Protein AF-G2PNJ6-F1 (afdb_monomer)

pLDDT: mean 70.2, std 14.94, range [29.19, 91.06]

Solvent-accessible surface area (backbone atoms only — not comparable to full-atom values): 14749 Å² total; per-residue (Å²): 132,86,78,60,80,78,73,66,67,84,63,96,79,70,51,71,62,56,54,49,52,52,54,40,46,68,66,73,46,61,71,89,67,49,32,39,42,53,69,70,60,56,52,51,47,33,64,73,54,71,41,94,73,71,31,56,58,57,50,56,41,29,53,41,33,10,54,19,84,66,13,86,34,77,67,68,72,36,49,31,30,50,69,59,46,52,52,51,53,54,49,40,53,74,73,66,36,57,54,81,81,41,61,39,77,66,36,59,35,94,90,37,37,27,32,25,44,43,90,84,29,53,55,51,19,30,28,29,37,23,51,83,66,41,79,81,46,78,79,26,84,23,42,65,57,44,55,51,52,50,49,49,53,61,61,46,61,82,30,50,35,40,39,39,61,37,50,94,75,68,75,83,90,76,76,83,62,57,75,71,57,50,47,53,53,51,34,54,49,53,52,50,50,32,55,76,68,68,31,44,67,55,46,69,84,49,78,50,38,36,32,27,34,56,83,47,39,37,41,38,35,34,71,48,82,93,80,25,39,38,34,39,37,27,25,80,58,86,77,54,71,68,58,53,49,51,53,27,66,71,54,56,37,56,98,79,49,66,40,72,50,79,120

Secondary structure (DSSP, 8-state):
-----------TT--HHHHHHHHHHHTT--GGG--PPPHHHHHHHHHHTT-S---HHHHHHHHHHTT-TT-SBTTTTB---HHHHHHHHHHHHHTT--GGGSSEEEEEETTEEEEE-TTT-SSSPPEEEEETTEEEEEEES-HHHHHHHHHHHHHHTTSEEEEEEE-TTSSSS-----HHHHHHHHHHHHHHHHHHTTPEEEEEEETTEEEEE-SSEEEEEEEEGGGEEEEEEEESSPPPHHHHHHHHHHHT--TT--EEE--

Structure (mmCIF, N/CA/C/O backbone):
data_AF-G2PNJ6-F1
#
_entry.id   AF-G2PNJ6-F1
#
loop_
_atom_site.group_PDB
_atom_site.id
_atom_site.type_symbol
_atom_site.label_atom_id
_atom_site.label_alt_id
_atom_site.label_comp_id
_atom_site.label_asym_id
_atom_site.label_entity_id
_atom_site.label_seq_id
_atom_site.pdbx_PDB_ins_code
_atom_site.Cartn_x
_atom_site.Cartn_y
_atom_site.Cartn_z
_atom_site.occupancy
_atom_site.B_iso_or_equiv
_atom_site.auth_seq_id
_atom_site.auth_comp_id
_atom_site.auth_asym_id
_atom_site.auth_atom_id
_atom_site.pdbx_PDB_model_num
ATOM 1 N N . MET A 1 1 ? -10.836 -17.903 20.850 1.00 35.47 1 MET A N 1
ATOM 2 C CA . MET A 1 1 ? -10.384 -16.736 20.060 1.00 35.47 1 MET A CA 1
ATOM 3 C C . MET A 1 1 ? -8.901 -16.525 20.322 1.00 35.47 1 MET A C 1
ATOM 5 O O . MET A 1 1 ? -8.522 -16.476 21.485 1.00 35.47 1 MET A O 1
ATOM 9 N N . LYS A 1 2 ? -8.054 -16.483 19.286 1.00 39.09 2 LYS A N 1
ATOM 10 C CA . LYS A 1 2 ? -6.637 -16.119 19.456 1.00 39.09 2 LYS A CA 1
ATOM 11 C C . LYS A 1 2 ? -6.573 -14.600 19.652 1.00 39.09 2 LYS A C 1
ATOM 13 O O . LYS A 1 2 ? -7.031 -13.867 18.786 1.00 39.09 2 LYS A O 1
ATOM 18 N N . SER A 1 3 ? -6.073 -14.155 20.803 1.00 38.66 3 SER A N 1
ATOM 19 C CA . SER A 1 3 ? -5.814 -12.737 21.085 1.00 38.66 3 SER A CA 1
ATOM 20 C C . SER A 1 3 ? -4.823 -12.186 20.053 1.00 38.66 3 SER A C 1
ATOM 22 O O . SER A 1 3 ? -3.802 -12.839 19.805 1.00 38.66 3 SER A O 1
ATOM 24 N N . ARG A 1 4 ? -5.103 -11.024 19.438 1.00 53.66 4 ARG A N 1
ATOM 25 C CA . ARG A 1 4 ? -4.111 -10.346 18.592 1.00 53.66 4 ARG A CA 1
ATOM 26 C C . ARG A 1 4 ? -3.028 -9.825 19.531 1.00 53.66 4 ARG A C 1
ATOM 28 O O . ARG A 1 4 ? -3.244 -8.898 20.307 1.00 53.66 4 ARG A O 1
ATOM 35 N N . VAL A 1 5 ? -1.845 -10.432 19.495 1.00 44.41 5 VAL A N 1
ATOM 36 C CA . VAL A 1 5 ? -0.684 -9.848 20.170 1.00 44.41 5 VAL A CA 1
ATOM 37 C C . VAL A 1 5 ? -0.248 -8.656 19.328 1.00 44.41 5 VAL A C 1
ATOM 39 O O . VAL A 1 5 ? 0.461 -8.809 18.339 1.00 44.41 5 VAL A O 1
ATOM 42 N N . LEU A 1 6 ? -0.740 -7.472 19.694 1.00 48.66 6 LEU A N 1
ATOM 43 C CA . LEU A 1 6 ? -0.329 -6.207 19.096 1.00 48.66 6 LEU A CA 1
ATOM 44 C C . LEU A 1 6 ? 1.130 -5.972 19.473 1.00 48.66 6 LEU A C 1
ATOM 46 O O . LEU A 1 6 ? 1.418 -5.653 20.628 1.00 48.66 6 LEU A O 1
ATOM 50 N N . ILE A 1 7 ? 2.038 -6.149 18.516 1.00 47.22 7 ILE A N 1
ATOM 51 C CA . ILE A 1 7 ? 3.428 -5.723 18.667 1.00 47.22 7 ILE A CA 1
ATOM 52 C C . ILE A 1 7 ? 3.402 -4.194 18.547 1.00 47.22 7 ILE A C 1
ATOM 54 O O . ILE A 1 7 ? 3.123 -3.683 17.460 1.00 47.22 7 ILE A O 1
ATOM 58 N N . PRO A 1 8 ? 3.596 -3.442 19.645 1.00 43.69 8 PRO A N 1
ATOM 59 C CA . PRO A 1 8 ? 3.652 -1.999 19.549 1.00 43.69 8 PRO A CA 1
ATOM 60 C C . PRO A 1 8 ? 4.897 -1.621 18.750 1.00 43.69 8 PRO A C 1
ATOM 62 O O . PRO A 1 8 ? 5.938 -2.271 18.852 1.00 43.69 8 PRO A O 1
ATOM 65 N N . ASN A 1 9 ? 4.796 -0.556 17.961 1.00 49.88 9 ASN A N 1
ATOM 66 C CA . ASN A 1 9 ? 5.939 -0.003 17.253 1.00 49.88 9 ASN A CA 1
ATOM 67 C C . ASN A 1 9 ? 6.839 0.711 18.278 1.00 49.88 9 ASN A C 1
ATOM 69 O O . ASN A 1 9 ? 6.718 1.915 18.490 1.00 49.88 9 ASN A O 1
ATOM 73 N N . THR A 1 10 ? 7.665 -0.049 19.000 1.00 39.25 10 THR A N 1
ATOM 74 C CA . THR A 1 10 ? 8.559 0.479 20.043 1.00 39.25 10 THR A CA 1
ATOM 75 C C . THR A 1 10 ? 9.972 0.767 19.537 1.00 39.25 10 THR A C 1
ATOM 77 O O . THR A 1 10 ? 10.832 1.083 20.352 1.00 39.25 10 THR A O 1
ATOM 80 N N . GLY A 1 11 ? 10.253 0.660 18.234 1.00 39.75 11 GLY A N 1
ATOM 81 C CA . GLY A 1 11 ? 11.620 0.815 17.737 1.00 39.75 11 GLY A CA 1
ATOM 82 C C . GLY A 1 11 ? 11.718 1.132 16.250 1.00 39.75 11 GLY A C 1
ATOM 83 O O . GLY A 1 11 ? 11.007 0.572 15.421 1.00 39.75 11 GLY A O 1
ATOM 84 N N . THR A 1 12 ? 12.654 2.017 15.937 1.00 45.50 12 THR A N 1
ATOM 85 C CA . THR A 1 12 ? 13.085 2.506 14.619 1.00 45.50 12 THR A CA 1
ATOM 86 C C . THR A 1 12 ? 13.692 1.444 13.692 1.00 45.50 12 THR A C 1
ATOM 88 O O . THR A 1 12 ? 14.110 1.784 12.590 1.00 45.50 12 THR A O 1
ATOM 91 N N . ASP A 1 13 ? 13.712 0.169 14.092 1.00 51.56 13 ASP A N 1
ATOM 92 C CA . ASP A 1 13 ? 14.613 -0.834 13.503 1.00 51.56 13 ASP A CA 1
ATOM 93 C C . ASP A 1 13 ? 13.898 -1.905 12.658 1.00 51.56 13 ASP A C 1
ATOM 95 O O . ASP A 1 13 ? 14.547 -2.713 11.995 1.00 51.56 13 ASP A O 1
ATOM 99 N N . ASN A 1 14 ? 12.560 -1.916 12.622 1.00 64.75 14 ASN A N 1
ATOM 100 C CA . ASN A 1 14 ? 11.816 -2.851 11.772 1.00 64.75 14 ASN A CA 1
ATOM 101 C C . ASN A 1 14 ? 11.634 -2.276 10.359 1.00 64.75 14 ASN A C 1
ATOM 103 O O . ASN A 1 14 ? 11.207 -1.133 10.190 1.00 64.75 14 ASN A O 1
ATOM 107 N N . THR A 1 15 ? 11.897 -3.073 9.322 1.00 79.44 15 THR A N 1
ATOM 108 C CA . THR A 1 15 ? 11.619 -2.674 7.933 1.00 79.44 15 THR A CA 1
ATOM 109 C C . THR A 1 15 ? 10.108 -2.633 7.672 1.00 79.44 15 THR A C 1
ATOM 111 O O . THR A 1 15 ? 9.320 -3.292 8.358 1.00 79.44 15 THR A O 1
ATOM 114 N N . VAL A 1 16 ? 9.670 -1.882 6.656 1.00 79.25 16 VAL A N 1
ATOM 115 C CA . VAL A 1 16 ? 8.264 -1.886 6.199 1.00 79.25 16 VAL A CA 1
ATOM 116 C C . VAL A 1 16 ? 7.757 -3.293 5.880 1.00 79.25 16 VAL A C 1
ATOM 118 O O . VAL A 1 16 ? 6.614 -3.618 6.185 1.00 79.25 16 VAL A O 1
ATOM 121 N N . ILE A 1 17 ? 8.626 -4.147 5.336 1.00 84.50 17 ILE A N 1
ATOM 122 C CA . ILE A 1 17 ? 8.291 -5.519 4.965 1.00 84.50 17 ILE A CA 1
ATOM 123 C C . ILE A 1 17 ? 8.064 -6.375 6.207 1.00 84.50 17 ILE A C 1
ATOM 125 O O . ILE A 1 17 ? 7.078 -7.105 6.254 1.00 84.50 17 ILE A O 1
ATOM 129 N N . GLN A 1 18 ? 8.896 -6.227 7.243 1.00 81.38 18 GLN A N 1
ATOM 130 C CA . GLN A 1 18 ? 8.681 -6.927 8.509 1.00 81.38 18 GLN A CA 1
ATOM 131 C C . GLN A 1 18 ? 7.339 -6.533 9.136 1.00 81.38 18 GLN A C 1
ATOM 133 O O . GLN A 1 18 ? 6.555 -7.400 9.512 1.00 81.38 18 GLN A O 1
ATOM 138 N N . ARG A 1 19 ? 7.026 -5.231 9.166 1.00 78.62 19 ARG A N 1
ATOM 139 C CA . ARG A 1 19 ? 5.732 -4.741 9.670 1.00 78.62 19 ARG A CA 1
ATOM 140 C C . ARG A 1 19 ? 4.553 -5.287 8.871 1.00 78.62 19 ARG A C 1
ATOM 142 O O . ARG A 1 19 ? 3.553 -5.695 9.455 1.00 78.62 19 ARG A O 1
ATOM 149 N N . LEU A 1 20 ? 4.675 -5.302 7.546 1.00 81.56 20 LEU A N 1
ATOM 150 C CA . LEU A 1 20 ? 3.664 -5.859 6.658 1.00 81.56 20 LEU A CA 1
ATOM 151 C C . LEU A 1 20 ? 3.430 -7.346 6.962 1.00 81.56 20 LEU A C 1
ATOM 153 O O . LEU A 1 20 ? 2.288 -7.757 7.157 1.00 81.56 20 LEU A O 1
ATOM 157 N N . MET A 1 21 ? 4.498 -8.140 7.060 1.00 81.88 21 MET A N 1
ATOM 158 C CA . MET A 1 21 ? 4.416 -9.562 7.405 1.00 81.88 21 MET A CA 1
ATOM 159 C C . MET A 1 21 ? 3.757 -9.791 8.766 1.00 81.88 21 MET A C 1
ATOM 161 O O . MET A 1 21 ? 2.875 -10.644 8.876 1.00 81.88 21 MET A O 1
ATOM 165 N N . ASP A 1 22 ? 4.156 -9.028 9.785 1.00 78.62 22 ASP A N 1
ATOM 166 C CA . ASP A 1 22 ? 3.593 -9.132 11.132 1.00 78.62 22 ASP A CA 1
ATOM 167 C C . ASP A 1 22 ? 2.089 -8.837 11.116 1.00 78.62 22 ASP A C 1
ATOM 169 O O . ASP A 1 22 ? 1.301 -9.600 11.677 1.00 78.62 22 ASP A O 1
ATOM 173 N N . TYR A 1 23 ? 1.680 -7.777 10.412 1.00 79.06 23 TYR A N 1
ATOM 174 C CA . TYR A 1 23 ? 0.277 -7.396 10.268 1.00 79.06 23 TYR A CA 1
ATOM 175 C C . TYR A 1 23 ? -0.553 -8.484 9.571 1.00 79.06 23 TYR A C 1
ATOM 177 O O . TYR A 1 23 ? -1.621 -8.865 10.053 1.00 79.06 23 TYR A O 1
ATOM 185 N N . LEU A 1 24 ? -0.056 -9.036 8.464 1.00 80.44 24 LEU A N 1
ATOM 186 C CA . LEU A 1 24 ? -0.732 -10.103 7.721 1.00 80.44 24 LEU A CA 1
ATOM 187 C C . LEU A 1 24 ? -0.861 -11.380 8.558 1.00 80.44 24 LEU A C 1
ATOM 189 O O . LEU A 1 24 ? -1.939 -11.975 8.627 1.00 80.44 24 LEU A O 1
ATOM 193 N N . PHE A 1 25 ? 0.216 -11.766 9.243 1.00 78.44 25 PHE A N 1
ATOM 194 C CA . PHE A 1 25 ? 0.248 -12.952 10.091 1.00 78.44 25 PHE A CA 1
ATOM 195 C C . PHE A 1 25 ? -0.710 -12.835 11.284 1.00 78.44 25 PHE A C 1
ATOM 197 O O . PHE A 1 25 ? -1.468 -13.766 11.566 1.00 78.44 25 PHE A O 1
ATOM 204 N N . GLN A 1 26 ? -0.748 -11.674 11.948 1.00 76.69 26 GLN A N 1
ATOM 205 C CA . GLN A 1 26 ? -1.710 -11.387 13.023 1.00 76.69 26 GLN A CA 1
ATOM 206 C C . GLN A 1 26 ? -3.167 -11.494 12.551 1.00 76.69 26 GLN A C 1
ATOM 208 O O . GLN A 1 26 ? -4.052 -11.824 13.340 1.00 76.69 26 GLN A O 1
ATOM 213 N N . ASN A 1 27 ? -3.415 -11.266 11.261 1.00 76.81 27 ASN A N 1
ATOM 214 C CA . ASN A 1 27 ? -4.733 -11.343 10.641 1.00 76.81 27 ASN A CA 1
ATOM 215 C C . ASN A 1 27 ? -4.989 -12.669 9.907 1.00 76.81 27 ASN A C 1
ATOM 217 O O . ASN A 1 27 ? -5.824 -12.742 9.006 1.00 76.81 27 ASN A O 1
ATOM 221 N N . SER A 1 28 ? -4.317 -13.743 10.338 1.00 79.44 28 SER A N 1
ATOM 222 C CA . SER A 1 28 ? -4.526 -15.110 9.842 1.00 79.44 28 SER A CA 1
ATOM 223 C C . SER A 1 28 ? -4.271 -15.282 8.341 1.00 79.44 28 SER A C 1
ATOM 225 O O . SER A 1 28 ? -4.815 -16.200 7.730 1.00 79.44 28 SER A O 1
ATOM 227 N N . ILE A 1 29 ? -3.440 -14.425 7.738 1.00 79.44 29 ILE A N 1
ATOM 228 C CA . ILE A 1 29 ? -2.845 -14.715 6.435 1.00 79.44 29 ILE A CA 1
ATOM 229 C C . ILE A 1 29 ? -1.620 -15.593 6.696 1.00 79.44 29 ILE A C 1
ATOM 231 O O . ILE A 1 29 ? -0.687 -15.156 7.378 1.00 79.44 29 ILE A O 1
ATOM 235 N N . PRO A 1 30 ? -1.637 -16.849 6.237 1.00 75.62 30 PRO A N 1
ATOM 236 C CA . PRO A 1 30 ? -0.659 -17.818 6.679 1.00 75.62 30 PRO A CA 1
ATOM 237 C C . PRO A 1 30 ? 0.647 -17.674 5.874 1.00 75.62 30 PRO A C 1
ATOM 239 O O . PRO A 1 30 ? 0.642 -17.208 4.732 1.00 75.62 30 PRO A O 1
ATOM 242 N N . LYS A 1 31 ? 1.786 -17.998 6.500 1.00 75.88 31 LYS A N 1
ATOM 243 C CA . LYS A 1 31 ? 3.126 -17.685 5.960 1.00 75.88 31 LYS A CA 1
ATOM 244 C C . LYS A 1 31 ? 3.466 -18.474 4.700 1.00 75.88 31 LYS A C 1
ATOM 246 O O . LYS A 1 31 ? 4.292 -18.025 3.919 1.00 75.88 31 LYS A O 1
ATOM 251 N N . GLU A 1 32 ? 2.837 -19.623 4.493 1.00 78.19 32 GLU A N 1
ATOM 252 C CA . GLU A 1 32 ? 2.942 -20.414 3.266 1.00 78.19 32 GLU A CA 1
ATOM 253 C C . GLU A 1 32 ? 2.485 -19.647 2.017 1.00 78.19 32 GLU A C 1
ATOM 255 O O . GLU A 1 32 ? 2.902 -19.985 0.914 1.00 78.19 32 GLU A O 1
ATOM 260 N N . ASN A 1 33 ? 1.705 -18.574 2.187 1.00 74.31 33 ASN A N 1
ATOM 261 C CA . ASN A 1 33 ? 1.328 -17.668 1.105 1.00 74.31 33 ASN A CA 1
ATOM 262 C C . ASN A 1 33 ? 2.393 -16.590 0.831 1.00 74.31 33 ASN A C 1
ATOM 264 O O . ASN A 1 33 ? 2.109 -15.640 0.105 1.00 74.31 33 ASN A O 1
ATOM 268 N N . PHE A 1 34 ? 3.568 -16.645 1.465 1.00 83.25 34 PHE A N 1
ATOM 269 C CA . PHE A 1 34 ? 4.660 -15.687 1.278 1.00 83.25 34 PHE A CA 1
ATOM 270 C C . PHE A 1 34 ? 5.792 -16.370 0.508 1.00 83.25 34 PHE A C 1
ATOM 272 O O . PHE A 1 34 ? 6.746 -16.889 1.090 1.00 83.25 34 PHE A O 1
ATOM 279 N N . ILE A 1 35 ? 5.643 -16.419 -0.813 1.00 83.88 35 ILE A N 1
ATOM 280 C CA . ILE 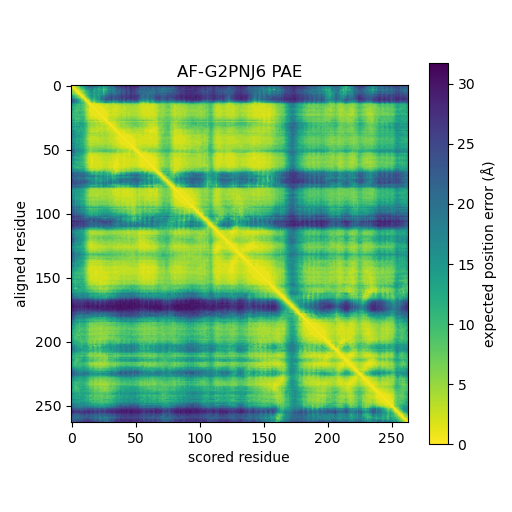A 1 35 ? 6.609 -17.024 -1.722 1.00 83.88 35 ILE A CA 1
ATOM 281 C C . ILE A 1 35 ? 7.434 -15.904 -2.353 1.00 83.88 35 ILE A C 1
ATOM 283 O O . ILE A 1 35 ? 6.923 -15.073 -3.104 1.00 83.88 35 ILE A O 1
ATOM 287 N N . GLY A 1 36 ? 8.724 -15.878 -2.031 1.00 86.94 36 GLY A N 1
ATOM 288 C CA . GLY A 1 36 ? 9.676 -14.908 -2.558 1.00 86.94 36 GLY A CA 1
ATOM 289 C C . GLY A 1 36 ? 10.154 -15.227 -3.972 1.00 86.94 36 GLY A C 1
ATOM 290 O O . GLY A 1 36 ? 10.314 -16.391 -4.331 1.00 86.94 36 GLY A O 1
ATOM 291 N N . ALA A 1 37 ? 10.467 -14.184 -4.739 1.00 87.88 37 ALA A N 1
ATOM 292 C CA . ALA A 1 37 ? 11.188 -14.301 -5.997 1.00 87.88 37 ALA A CA 1
ATOM 293 C C . ALA A 1 37 ? 12.627 -14.776 -5.764 1.00 87.88 37 ALA A C 1
ATOM 295 O O . ALA A 1 37 ? 13.348 -14.257 -4.907 1.00 87.88 37 ALA A O 1
ATOM 296 N N . HIS A 1 38 ? 13.064 -15.739 -6.572 1.00 88.94 38 HIS A N 1
ATOM 297 C CA . HIS A 1 38 ? 14.453 -16.186 -6.590 1.00 88.94 38 HIS A CA 1
ATOM 298 C C . HIS A 1 38 ? 15.371 -15.124 -7.215 1.00 88.94 38 HIS A C 1
ATOM 300 O O . HIS A 1 38 ? 14.968 -14.386 -8.112 1.00 88.94 38 HIS A O 1
ATOM 306 N N . GLU A 1 39 ? 16.639 -15.085 -6.795 1.00 90.56 39 GLU A N 1
ATOM 307 C CA . GLU A 1 39 ? 17.610 -14.066 -7.234 1.00 90.56 39 GLU A CA 1
ATOM 308 C C . GLU A 1 39 ? 17.748 -13.981 -8.756 1.00 90.56 39 GLU A C 1
ATOM 310 O O . GLU A 1 39 ? 17.793 -12.889 -9.313 1.00 90.56 39 GLU A O 1
ATOM 315 N N . LYS A 1 40 ? 17.723 -15.127 -9.448 1.00 91.06 40 LYS A N 1
ATOM 316 C CA . LYS A 1 40 ? 17.792 -15.180 -10.914 1.00 91.06 40 LYS A CA 1
ATOM 317 C C . LYS A 1 40 ? 16.682 -14.362 -11.585 1.00 91.06 40 LYS A C 1
ATOM 319 O O . LYS A 1 40 ? 16.940 -13.717 -12.595 1.00 91.06 40 LYS A O 1
ATOM 324 N N . LEU A 1 41 ? 15.475 -14.383 -11.025 1.00 89.12 41 LEU A N 1
ATOM 325 C CA . LEU A 1 41 ? 14.316 -13.675 -11.564 1.00 89.12 41 LEU A CA 1
ATOM 326 C C . LEU A 1 41 ? 14.445 -12.156 -11.361 1.00 89.12 41 LEU A C 1
ATOM 328 O O . LEU A 1 41 ? 14.152 -11.364 -12.252 1.00 89.12 41 LEU A O 1
ATOM 332 N N . ILE A 1 42 ? 14.971 -11.756 -10.203 1.00 89.12 42 ILE A N 1
ATOM 333 C CA . ILE A 1 42 ? 15.266 -10.356 -9.875 1.00 89.12 42 ILE A CA 1
ATOM 334 C C . ILE A 1 42 ? 16.354 -9.802 -10.807 1.00 89.12 42 ILE A C 1
ATOM 336 O O . ILE A 1 42 ? 16.223 -8.693 -11.323 1.00 89.12 42 ILE A O 1
ATOM 340 N N . GLU A 1 43 ? 17.408 -10.575 -11.066 1.00 90.12 43 GLU A N 1
ATOM 341 C CA . GLU A 1 43 ? 18.469 -10.172 -11.994 1.00 90.12 43 GLU A CA 1
ATOM 342 C C . GLU A 1 43 ? 17.974 -10.094 -13.446 1.00 90.12 43 GLU A C 1
ATOM 344 O O . GLU A 1 43 ? 18.318 -9.151 -14.160 1.00 90.12 43 GLU A O 1
ATOM 349 N N . GLN A 1 44 ? 17.105 -11.016 -13.879 1.00 89.00 44 GLN A N 1
ATOM 350 C CA . GLN A 1 44 ? 16.444 -10.928 -15.188 1.00 89.00 44 GLN A CA 1
ATOM 351 C C . GLN A 1 44 ? 15.657 -9.622 -15.342 1.00 89.00 44 GLN A C 1
ATOM 353 O O . GLN A 1 44 ? 15.769 -8.964 -16.378 1.00 89.00 44 GLN A O 1
ATOM 358 N N . TYR A 1 45 ? 14.926 -9.215 -14.300 1.00 85.62 45 TYR A N 1
ATOM 359 C CA . TYR A 1 45 ? 14.205 -7.946 -14.294 1.00 85.62 45 TYR A CA 1
ATOM 360 C C . TYR A 1 45 ? 15.145 -6.751 -14.464 1.00 85.62 45 TYR A C 1
ATOM 362 O O . TYR A 1 45 ? 14.900 -5.910 -15.325 1.00 85.62 45 TYR A O 1
ATOM 370 N N . LYS A 1 46 ? 16.252 -6.687 -13.710 1.00 85.75 46 LYS A N 1
ATOM 371 C CA . LYS A 1 46 ? 17.221 -5.578 -13.819 1.00 85.75 46 LYS A CA 1
ATOM 372 C C . LYS A 1 46 ? 17.775 -5.422 -15.230 1.00 85.75 46 LYS A C 1
ATOM 374 O O . LYS A 1 46 ? 17.810 -4.312 -15.759 1.00 85.75 46 LYS A O 1
ATOM 379 N N . VAL A 1 47 ? 18.192 -6.539 -15.832 1.00 86.88 47 VAL A N 1
ATOM 380 C CA . VAL A 1 47 ? 18.756 -6.565 -17.187 1.00 86.88 47 VAL A CA 1
ATOM 381 C C . VAL A 1 47 ? 17.731 -6.070 -18.201 1.00 86.88 47 VAL A C 1
ATOM 383 O O . VAL A 1 47 ? 18.049 -5.231 -19.042 1.00 86.88 47 VAL A O 1
ATOM 386 N N . MET A 1 48 ? 16.499 -6.563 -18.109 1.00 80.31 48 MET A N 1
ATOM 387 C CA . MET A 1 48 ? 15.447 -6.229 -19.061 1.00 80.31 48 MET A CA 1
ATOM 388 C C . MET A 1 48 ? 14.949 -4.788 -18.908 1.00 80.31 48 MET A C 1
ATOM 390 O O . MET A 1 48 ? 14.798 -4.093 -19.910 1.00 80.31 48 MET A O 1
ATOM 394 N N . ALA A 1 49 ? 14.757 -4.325 -17.670 1.00 77.19 49 ALA A N 1
ATOM 395 C CA . ALA A 1 49 ? 14.345 -2.957 -17.365 1.00 77.19 49 ALA A CA 1
ATOM 396 C C . ALA A 1 49 ? 15.484 -1.930 -17.506 1.00 77.19 49 ALA A C 1
ATOM 398 O O . ALA A 1 49 ? 15.262 -0.735 -17.320 1.00 77.19 49 ALA A O 1
ATOM 399 N N . LYS A 1 50 ? 16.708 -2.384 -17.823 1.00 80.00 50 LYS A N 1
ATOM 400 C CA . LYS A 1 50 ? 17.924 -1.563 -17.948 1.00 80.00 50 LYS A CA 1
ATOM 401 C C . LYS A 1 50 ? 18.170 -0.661 -16.732 1.00 80.00 50 LYS A C 1
ATOM 403 O O . LYS A 1 50 ? 18.649 0.465 -16.866 1.00 80.00 50 LYS A O 1
ATOM 408 N N . ILE A 1 51 ? 17.860 -1.160 -15.539 1.00 77.25 51 ILE A N 1
ATOM 409 C CA . ILE A 1 51 ? 18.092 -0.438 -14.286 1.00 77.25 51 ILE A CA 1
ATOM 410 C C . ILE A 1 51 ? 19.347 -0.938 -13.589 1.00 77.25 51 ILE A C 1
ATOM 412 O O . ILE A 1 51 ? 19.613 -2.137 -13.532 1.00 77.25 51 ILE A O 1
ATOM 416 N N . ALA A 1 52 ? 20.103 -0.003 -13.017 1.00 73.75 52 ALA A N 1
ATOM 417 C CA . ALA A 1 52 ? 21.259 -0.334 -12.193 1.00 73.75 52 ALA A CA 1
ATOM 418 C C . ALA A 1 52 ? 20.827 -0.913 -10.836 1.00 73.75 52 ALA A C 1
ATOM 420 O O . ALA A 1 52 ? 21.386 -1.906 -10.373 1.00 73.75 52 ALA A O 1
ATOM 421 N N . GLU A 1 53 ? 19.803 -0.318 -10.218 1.00 82.00 53 GLU A N 1
ATOM 422 C CA . GLU A 1 53 ? 19.355 -0.670 -8.873 1.00 82.00 53 GLU A CA 1
ATOM 423 C C . GLU A 1 53 ? 17.827 -0.715 -8.783 1.00 82.00 53 GLU A C 1
ATOM 425 O O . GLU A 1 53 ? 17.119 0.100 -9.374 1.00 82.00 53 GLU A O 1
ATOM 430 N N . ILE A 1 54 ? 17.326 -1.698 -8.031 1.00 84.38 54 ILE A N 1
ATOM 431 C CA . ILE A 1 54 ? 15.911 -1.818 -7.668 1.00 84.38 54 ILE A CA 1
ATOM 432 C C . ILE A 1 54 ? 15.728 -1.102 -6.327 1.00 84.38 54 ILE A C 1
ATOM 434 O O . ILE A 1 54 ? 16.519 -1.375 -5.418 1.00 84.38 54 ILE A O 1
ATOM 438 N N . PRO A 1 55 ? 14.678 -0.277 -6.155 1.00 85.00 55 PRO A N 1
ATOM 439 C CA . PRO A 1 55 ? 14.350 0.318 -4.865 1.00 85.00 55 PRO A CA 1
ATOM 440 C C . PRO A 1 55 ? 14.362 -0.716 -3.740 1.00 85.00 55 PRO A C 1
ATOM 442 O O . PRO A 1 55 ? 13.726 -1.768 -3.852 1.00 85.00 55 PRO A O 1
ATOM 445 N N . LEU A 1 56 ? 15.061 -0.423 -2.642 1.00 84.88 56 LEU A N 1
ATOM 446 C CA . LEU A 1 56 ? 15.285 -1.388 -1.561 1.00 84.88 56 LEU A CA 1
ATOM 447 C C . LEU A 1 56 ? 13.972 -1.954 -0.996 1.00 84.88 56 LEU A C 1
ATOM 449 O O . LEU A 1 56 ? 13.875 -3.149 -0.708 1.00 84.88 56 LEU A O 1
ATOM 453 N N . VAL A 1 57 ? 12.941 -1.110 -0.881 1.00 84.31 57 VAL A N 1
ATOM 454 C CA . VAL A 1 57 ? 11.595 -1.515 -0.446 1.00 84.31 57 VAL A CA 1
ATOM 455 C C . VAL A 1 57 ? 11.000 -2.560 -1.392 1.00 84.31 57 VAL A C 1
ATOM 457 O O . VAL A 1 57 ? 10.488 -3.578 -0.927 1.00 84.31 57 VAL A O 1
ATOM 460 N N . LEU A 1 58 ? 11.107 -2.347 -2.706 1.00 85.06 58 LEU A N 1
ATOM 461 C CA . LEU A 1 58 ? 10.585 -3.266 -3.717 1.00 85.06 58 LEU A CA 1
ATOM 462 C C . LEU A 1 58 ? 11.383 -4.570 -3.766 1.00 85.06 58 LEU A C 1
ATOM 464 O O . LEU A 1 58 ? 10.800 -5.648 -3.834 1.00 85.06 58 LEU A O 1
ATOM 468 N N . LEU A 1 59 ? 12.711 -4.484 -3.669 1.00 86.31 59 LEU A N 1
ATOM 469 C CA . LEU A 1 59 ? 13.578 -5.657 -3.628 1.00 86.31 59 LEU A CA 1
ATOM 470 C C . LEU A 1 59 ? 13.230 -6.560 -2.439 1.00 86.31 59 LEU A C 1
ATOM 472 O O . LEU A 1 59 ? 13.063 -7.769 -2.598 1.00 86.31 59 LEU A O 1
ATOM 476 N N . ASN A 1 60 ? 13.095 -5.974 -1.248 1.00 86.50 60 ASN A N 1
ATOM 477 C CA . ASN A 1 60 ? 12.719 -6.716 -0.048 1.00 86.50 60 ASN A CA 1
ATOM 478 C C . ASN A 1 60 ? 11.292 -7.265 -0.150 1.00 86.50 60 ASN A C 1
ATOM 480 O O . ASN A 1 60 ? 11.037 -8.376 0.307 1.00 86.50 60 ASN A O 1
ATOM 484 N N . TYR A 1 61 ? 10.380 -6.525 -0.782 1.00 86.00 61 TYR A N 1
ATOM 485 C CA . TYR A 1 61 ? 9.032 -7.001 -1.055 1.00 86.00 61 TYR A CA 1
ATOM 486 C C . TYR A 1 61 ? 9.038 -8.244 -1.954 1.00 86.00 61 TYR A C 1
ATOM 488 O O . TYR A 1 61 ? 8.478 -9.273 -1.580 1.00 86.00 61 TYR A O 1
ATOM 496 N N . TRP A 1 62 ? 9.726 -8.201 -3.099 1.00 85.81 62 TRP A N 1
ATOM 497 C CA . TRP A 1 62 ? 9.818 -9.341 -4.016 1.00 85.81 62 TRP A CA 1
ATOM 498 C C . TRP A 1 62 ? 10.505 -10.547 -3.387 1.00 85.81 62 TRP A C 1
ATOM 500 O O . TRP A 1 62 ? 10.058 -11.669 -3.599 1.00 85.81 62 TRP A O 1
ATOM 510 N N . LYS A 1 63 ? 11.518 -10.354 -2.539 1.00 87.56 63 LYS A N 1
ATOM 511 C CA . LYS A 1 63 ? 12.152 -11.460 -1.801 1.00 87.56 63 LYS A CA 1
ATOM 512 C C . LYS A 1 63 ? 11.211 -12.199 -0.845 1.00 87.56 63 LYS A C 1
ATOM 514 O O . LYS A 1 63 ? 11.526 -13.318 -0.457 1.00 87.56 63 LYS A O 1
ATOM 519 N N . VAL A 1 64 ? 10.082 -11.601 -0.465 1.00 86.06 64 VAL A N 1
ATOM 520 C CA . VAL A 1 64 ? 9.103 -12.209 0.452 1.00 86.06 64 VAL A CA 1
ATOM 521 C C . VAL A 1 64 ? 7.817 -12.628 -0.270 1.00 86.06 64 VAL A C 1
ATOM 523 O O . VAL A 1 64 ? 7.221 -13.638 0.091 1.00 86.06 64 VAL A O 1
ATOM 526 N N . PHE A 1 65 ? 7.391 -11.882 -1.291 1.00 83.00 65 PHE A N 1
ATOM 527 C CA . PHE A 1 65 ? 6.068 -12.025 -1.917 1.00 83.00 65 PHE A CA 1
ATOM 528 C C . PHE A 1 65 ? 6.099 -12.160 -3.451 1.00 83.00 65 PHE A C 1
ATOM 530 O O . PHE A 1 65 ? 5.048 -12.189 -4.093 1.00 83.00 65 PHE A O 1
ATOM 537 N N . GLY A 1 66 ? 7.294 -12.196 -4.048 1.00 78.69 66 GLY A N 1
ATOM 538 C CA . GLY A 1 66 ? 7.531 -12.062 -5.488 1.00 78.69 66 GLY A CA 1
ATOM 539 C C . GLY A 1 66 ? 7.066 -13.216 -6.385 1.00 78.69 66 GLY A C 1
ATOM 540 O O . GLY A 1 66 ? 7.188 -13.099 -7.598 1.00 78.69 66 GLY A O 1
ATOM 541 N N . CYS A 1 67 ? 6.559 -14.317 -5.829 1.00 79.19 67 CYS A N 1
ATOM 542 C CA . CYS A 1 67 ? 6.074 -15.488 -6.575 1.00 79.19 67 CYS A CA 1
ATOM 543 C C . CYS A 1 67 ? 4.668 -15.934 -6.135 1.00 79.19 67 CYS A C 1
ATOM 545 O O . CYS A 1 67 ? 4.269 -17.078 -6.345 1.00 79.19 67 CYS A O 1
ATOM 547 N N . ASN A 1 68 ? 3.900 -15.048 -5.500 1.00 71.81 68 ASN A N 1
ATOM 548 C CA . ASN A 1 68 ? 2.530 -15.357 -5.100 1.00 71.81 68 ASN A CA 1
ATOM 549 C C . ASN A 1 68 ? 1.575 -15.273 -6.299 1.00 71.81 68 ASN A C 1
ATOM 551 O O . ASN A 1 68 ? 1.433 -14.216 -6.913 1.00 71.81 68 ASN A O 1
ATOM 555 N N . ASN A 1 69 ? 0.872 -16.368 -6.599 1.00 58.16 69 ASN A N 1
ATOM 556 C CA . ASN A 1 69 ? -0.153 -16.392 -7.646 1.00 58.16 69 ASN A CA 1
ATOM 557 C C . ASN A 1 69 ? -1.335 -15.481 -7.280 1.00 58.16 69 ASN A C 1
ATOM 559 O O . ASN A 1 69 ? -1.975 -15.683 -6.247 1.00 58.16 69 ASN A O 1
ATOM 563 N N . GLY A 1 70 ? -1.636 -14.505 -8.144 1.00 52.84 70 GLY A N 1
ATOM 564 C CA . GLY A 1 70 ? -2.719 -13.533 -7.941 1.00 52.84 70 GLY A CA 1
ATOM 565 C C . GLY A 1 70 ? -2.372 -12.383 -6.990 1.00 52.84 70 GLY A C 1
ATOM 566 O O . GLY A 1 70 ? -3.263 -11.632 -6.589 1.00 52.84 70 GLY A O 1
ATOM 567 N N . GLY A 1 71 ? -1.092 -12.248 -6.626 1.00 56.56 71 GLY A N 1
ATOM 568 C CA . GLY A 1 71 ? -0.624 -11.248 -5.680 1.00 56.56 71 GLY A CA 1
ATOM 569 C C . GLY A 1 71 ? -0.992 -11.547 -4.228 1.00 56.56 71 GLY A C 1
ATOM 570 O O . GLY A 1 71 ? -1.895 -12.322 -3.913 1.00 56.56 71 GLY A O 1
ATOM 571 N N . LEU A 1 72 ? -0.293 -10.905 -3.291 1.00 53.62 72 LEU A N 1
ATOM 572 C CA . LEU A 1 72 ? -0.644 -11.006 -1.871 1.00 53.62 72 LEU A CA 1
ATOM 573 C C . LEU A 1 72 ? -2.024 -10.380 -1.561 1.00 53.62 72 LEU A C 1
ATOM 575 O O . LEU A 1 72 ? -2.696 -10.738 -0.590 1.00 53.62 72 LEU A O 1
ATOM 579 N N . PHE A 1 73 ? -2.458 -9.449 -2.408 1.00 58.66 73 PHE A N 1
ATOM 580 C CA . PHE A 1 73 ? -3.713 -8.726 -2.282 1.00 58.66 73 PHE A CA 1
ATOM 581 C C . PHE A 1 73 ? -4.618 -9.124 -3.444 1.00 58.66 73 PHE A C 1
ATOM 583 O O . PHE A 1 73 ? -4.763 -8.383 -4.410 1.00 58.66 73 PHE A O 1
ATOM 590 N N . ASN A 1 74 ? -5.253 -10.293 -3.314 1.00 45.16 74 ASN A N 1
ATOM 591 C CA . ASN A 1 74 ? -6.175 -10.930 -4.275 1.00 45.16 74 ASN A CA 1
ATOM 592 C C . ASN A 1 74 ? -7.431 -10.079 -4.632 1.00 45.16 74 ASN A C 1
ATOM 594 O O . ASN A 1 74 ? -8.419 -10.564 -5.171 1.00 45.16 74 ASN A O 1
ATOM 598 N N . GLU A 1 75 ? -7.427 -8.795 -4.281 1.00 44.41 75 GLU A N 1
ATOM 599 C CA . GLU A 1 75 ? -8.294 -7.754 -4.813 1.00 44.41 75 GLU A CA 1
ATOM 600 C C . GLU A 1 75 ? -7.447 -6.767 -5.599 1.00 44.41 75 GLU A C 1
ATOM 602 O O . GLU A 1 75 ? -7.043 -5.767 -5.028 1.00 44.41 75 GLU A O 1
ATOM 607 N N . LYS A 1 76 ? -7.190 -7.047 -6.882 1.00 48.69 76 LYS A N 1
ATOM 608 C CA . LYS A 1 76 ? -6.859 -6.073 -7.948 1.00 48.69 76 LYS A CA 1
ATOM 609 C C . LYS A 1 76 ? -5.794 -4.994 -7.655 1.00 48.69 76 LYS A C 1
ATOM 611 O O . LYS A 1 76 ? -5.673 -4.075 -8.447 1.00 48.69 76 LYS A O 1
ATOM 616 N N . LEU A 1 77 ? -5.083 -5.036 -6.535 1.00 47.88 77 LEU A N 1
ATOM 617 C CA . LEU A 1 77 ? -4.338 -3.893 -6.017 1.00 47.88 77 LEU A CA 1
ATOM 618 C C . LEU A 1 77 ? -2.864 -4.059 -6.329 1.00 47.88 77 LEU A C 1
ATOM 620 O O . LEU A 1 77 ? -2.241 -3.083 -6.707 1.00 47.88 77 LEU A O 1
ATOM 624 N N . ILE A 1 78 ? -2.320 -5.274 -6.221 1.00 53.25 78 ILE A N 1
ATOM 625 C CA . ILE A 1 78 ? -0.934 -5.575 -6.590 1.00 53.25 78 ILE A CA 1
ATOM 626 C C . ILE A 1 78 ? -0.905 -7.052 -6.999 1.00 53.25 78 ILE A C 1
ATOM 628 O O . ILE A 1 78 ? -0.997 -7.914 -6.123 1.00 53.25 78 ILE A O 1
ATOM 632 N N . ASP A 1 79 ? -0.817 -7.364 -8.299 1.00 57.34 79 ASP A N 1
ATOM 633 C CA . ASP A 1 79 ? -0.216 -8.649 -8.692 1.00 57.34 79 ASP A CA 1
ATOM 634 C C . ASP A 1 79 ? 1.212 -8.624 -8.157 1.00 57.34 79 ASP A C 1
ATOM 636 O O . ASP A 1 79 ? 1.808 -7.565 -8.150 1.00 57.34 79 ASP A O 1
ATOM 640 N N . THR A 1 80 ? 1.746 -9.698 -7.597 1.00 61.00 80 THR A N 1
ATOM 641 C CA . THR A 1 80 ? 3.093 -9.671 -7.003 1.00 61.00 80 THR A CA 1
ATOM 642 C C . THR A 1 80 ? 4.019 -10.676 -7.649 1.00 61.00 80 THR A C 1
ATOM 644 O O . THR A 1 80 ? 5.166 -10.799 -7.222 1.00 61.00 80 THR A O 1
ATOM 647 N N . ASN A 1 81 ? 3.538 -11.381 -8.674 1.00 76.50 81 ASN A N 1
ATOM 648 C CA . ASN A 1 81 ? 4.321 -12.370 -9.378 1.00 76.50 81 ASN A CA 1
ATOM 649 C C . ASN A 1 81 ? 5.291 -11.682 -10.348 1.00 76.50 81 ASN A C 1
ATOM 651 O O . ASN A 1 81 ? 4.895 -11.138 -11.377 1.00 76.50 81 ASN A O 1
ATOM 655 N N . LEU A 1 82 ? 6.578 -11.719 -10.010 1.00 80.50 82 LEU A N 1
ATOM 656 C CA . LEU A 1 82 ? 7.636 -11.112 -10.805 1.00 80.50 82 LEU A CA 1
ATOM 657 C C . LEU A 1 82 ? 7.778 -11.771 -12.186 1.00 80.50 82 LEU A C 1
ATOM 659 O O . LEU A 1 82 ? 8.120 -11.067 -13.128 1.00 80.50 82 LEU A O 1
ATOM 663 N N . GLU A 1 83 ? 7.456 -13.061 -12.349 1.00 83.75 83 GLU A N 1
ATOM 664 C CA . GLU A 1 83 ? 7.423 -13.703 -13.676 1.00 83.75 83 GLU A CA 1
ATOM 665 C C . GLU A 1 83 ? 6.374 -13.035 -14.568 1.00 83.75 83 GLU A C 1
ATOM 667 O O . GLU A 1 83 ? 6.668 -12.656 -15.697 1.00 83.75 83 GLU A O 1
ATOM 672 N N . HIS A 1 84 ? 5.187 -12.775 -14.020 1.00 79.56 84 HIS A N 1
ATOM 673 C CA . HIS A 1 84 ? 4.126 -12.099 -14.757 1.00 79.56 84 HIS A CA 1
ATOM 674 C C . HIS A 1 84 ? 4.477 -10.637 -15.080 1.00 79.56 84 HIS A C 1
ATOM 676 O O . HIS A 1 84 ? 4.184 -10.175 -16.180 1.00 79.56 84 HIS A O 1
ATOM 682 N N . ILE A 1 85 ? 5.169 -9.908 -14.186 1.00 78.94 85 ILE A N 1
ATOM 683 C CA . ILE A 1 85 ? 5.695 -8.570 -14.540 1.00 78.94 85 ILE A CA 1
ATOM 684 C C . ILE A 1 85 ? 6.624 -8.667 -15.736 1.00 78.94 85 ILE A C 1
ATOM 686 O O . ILE A 1 85 ? 6.575 -7.807 -16.614 1.00 78.94 85 ILE A O 1
ATOM 690 N N . LEU A 1 86 ? 7.516 -9.662 -15.738 1.00 81.06 86 LEU A N 1
ATOM 691 C CA . LEU A 1 86 ? 8.491 -9.790 -16.805 1.00 81.06 86 LEU A CA 1
ATOM 692 C C . LEU A 1 86 ? 7.793 -9.985 -18.149 1.00 81.06 86 LEU A C 1
ATOM 694 O O . LEU A 1 86 ? 8.152 -9.313 -19.116 1.00 81.06 86 LEU A O 1
ATOM 698 N N . ASP A 1 87 ? 6.780 -10.848 -18.184 1.00 81.19 87 ASP A N 1
ATOM 699 C CA . ASP A 1 87 ? 5.976 -11.098 -19.377 1.00 81.19 87 ASP A CA 1
ATOM 700 C C . ASP A 1 87 ? 5.274 -9.818 -19.854 1.00 81.19 87 ASP A C 1
ATOM 702 O O . ASP A 1 87 ? 5.417 -9.435 -21.017 1.00 81.19 87 ASP A O 1
ATOM 706 N N . LEU A 1 88 ? 4.618 -9.085 -18.949 1.00 76.94 88 LEU A N 1
ATOM 707 C CA . LEU A 1 88 ? 3.938 -7.825 -19.273 1.00 76.94 88 LEU A CA 1
ATOM 708 C C . LEU A 1 88 ? 4.901 -6.744 -19.772 1.00 76.94 88 LEU A C 1
ATOM 710 O O . LEU A 1 88 ? 4.600 -6.028 -20.726 1.00 76.94 88 LEU A O 1
ATOM 714 N N . TYR A 1 89 ? 6.082 -6.632 -19.167 1.00 77.31 89 TYR A N 1
ATOM 715 C CA . TYR A 1 89 ? 7.101 -5.688 -19.617 1.00 77.31 89 TYR A CA 1
ATOM 716 C C . TYR A 1 89 ? 7.567 -6.024 -21.041 1.00 77.31 89 TYR A C 1
ATOM 718 O O . TYR A 1 89 ? 7.707 -5.134 -21.881 1.00 77.31 89 TYR A O 1
ATOM 726 N N . GLN A 1 90 ? 7.767 -7.310 -21.353 1.00 79.81 90 GLN A N 1
ATOM 727 C CA . GLN A 1 90 ? 8.107 -7.745 -22.711 1.00 79.81 90 GLN A CA 1
ATOM 728 C C . GLN A 1 90 ? 6.982 -7.466 -23.710 1.00 79.81 90 GLN A C 1
ATOM 730 O O . GLN A 1 90 ? 7.264 -7.103 -24.853 1.00 79.81 90 GLN A O 1
ATOM 735 N N . GLU A 1 91 ? 5.724 -7.644 -23.313 1.00 79.44 91 GLU A N 1
ATOM 736 C CA . GLU A 1 91 ? 4.564 -7.311 -24.144 1.00 79.44 91 GLU A CA 1
ATOM 737 C C . GLU A 1 91 ? 4.469 -5.807 -24.417 1.00 79.44 91 GLU A C 1
ATOM 739 O O . GLU A 1 91 ? 4.360 -5.416 -25.580 1.00 79.44 91 GLU A O 1
ATOM 744 N N . GLY A 1 92 ? 4.633 -4.961 -23.395 1.00 75.50 92 GLY A N 1
ATOM 745 C CA . GLY A 1 92 ? 4.659 -3.504 -23.552 1.00 75.50 92 GLY A CA 1
ATOM 746 C C . GLY A 1 92 ? 5.761 -3.030 -24.506 1.00 75.50 92 GLY A C 1
ATOM 747 O O . GL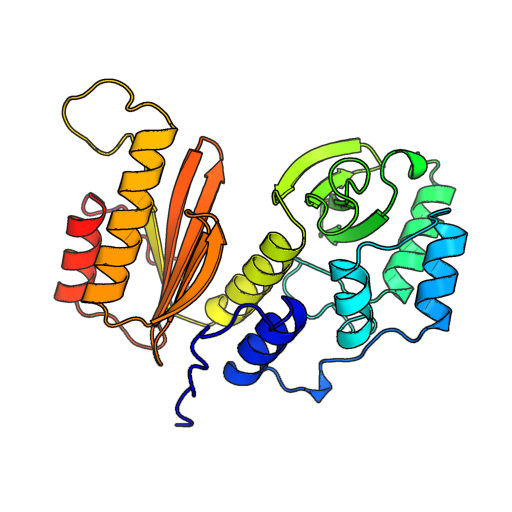Y A 1 92 ? 5.510 -2.208 -25.390 1.00 75.50 92 GLY A O 1
ATOM 748 N N . LEU A 1 93 ? 6.964 -3.618 -24.421 1.00 76.81 93 LEU A N 1
ATOM 749 C CA . LEU A 1 93 ? 8.041 -3.351 -25.384 1.00 76.81 93 LEU A CA 1
ATOM 750 C C . LEU A 1 93 ? 7.660 -3.751 -26.819 1.00 76.81 93 LEU A C 1
ATOM 752 O O . LEU A 1 93 ? 7.984 -3.027 -27.761 1.00 76.81 93 LEU A O 1
ATOM 756 N N . LYS A 1 94 ? 6.969 -4.885 -27.010 1.00 81.56 94 LYS A N 1
ATOM 757 C CA . LYS A 1 94 ? 6.500 -5.328 -28.340 1.00 81.56 94 LYS A CA 1
ATOM 758 C C . LYS A 1 94 ? 5.439 -4.394 -28.919 1.00 81.56 94 LYS A C 1
ATOM 760 O O . LYS A 1 94 ? 5.361 -4.263 -30.138 1.00 81.56 94 LYS A O 1
ATOM 765 N N . TRP A 1 95 ? 4.633 -3.761 -28.070 1.00 75.69 95 TRP A N 1
ATOM 766 C CA . TRP A 1 95 ? 3.620 -2.782 -28.474 1.00 75.69 95 TRP A CA 1
ATOM 767 C C . TRP A 1 95 ? 4.181 -1.367 -28.669 1.00 75.69 95 TRP A C 1
ATOM 769 O O . TRP A 1 95 ? 3.464 -0.486 -29.136 1.00 75.69 95 TRP A O 1
ATOM 779 N N . GLY A 1 96 ? 5.475 -1.162 -28.400 1.00 72.44 96 GLY A N 1
ATOM 780 C CA . GLY A 1 96 ? 6.169 0.102 -28.642 1.00 72.44 96 GLY A CA 1
ATOM 781 C C . GLY A 1 96 ? 6.006 1.128 -27.522 1.00 72.44 96 GLY A C 1
ATOM 782 O O . GLY A 1 96 ? 6.228 2.315 -27.759 1.00 72.44 96 GLY A O 1
ATOM 783 N N . TYR A 1 97 ? 5.625 0.698 -26.318 1.00 73.44 97 TYR A N 1
ATOM 784 C CA . TYR A 1 97 ? 5.535 1.589 -25.165 1.00 73.44 97 TYR A CA 1
ATOM 785 C C . TYR A 1 97 ? 6.927 2.085 -24.762 1.00 73.44 97 TYR A C 1
ATOM 787 O O . TYR A 1 97 ? 7.889 1.317 -24.687 1.00 73.44 97 TYR A O 1
ATOM 795 N N . ASP A 1 98 ? 7.033 3.383 -24.475 1.00 70.69 98 ASP A N 1
ATOM 796 C CA . ASP A 1 98 ? 8.273 4.006 -24.008 1.00 70.69 98 ASP A CA 1
ATOM 797 C C . ASP A 1 98 ? 8.450 3.775 -22.500 1.00 70.69 98 ASP A C 1
ATOM 799 O O . ASP A 1 98 ? 8.288 4.670 -21.665 1.00 70.69 98 ASP A O 1
ATOM 803 N N . LEU A 1 99 ? 8.757 2.522 -22.154 1.00 66.56 99 LEU A N 1
ATOM 804 C CA . LEU A 1 99 ? 8.947 2.077 -20.773 1.00 66.56 99 LEU A CA 1
ATOM 805 C C . LEU A 1 99 ? 10.205 2.697 -20.128 1.00 66.56 99 LEU A C 1
ATOM 807 O O . LEU A 1 99 ? 10.351 2.660 -18.910 1.00 66.56 99 LEU A O 1
ATOM 811 N N . GLU A 1 100 ? 11.107 3.312 -20.902 1.00 65.81 100 GLU A N 1
ATOM 812 C CA . GLU A 1 100 ? 12.316 3.971 -20.380 1.00 65.81 100 GLU A CA 1
ATOM 813 C C . GLU A 1 100 ? 11.999 5.290 -19.641 1.00 65.81 100 GLU A C 1
ATOM 815 O O . GLU A 1 100 ? 12.813 5.794 -18.852 1.00 65.81 100 GLU A O 1
ATOM 820 N N . LYS A 1 101 ? 10.786 5.837 -19.819 1.00 64.75 101 LYS A N 1
ATOM 821 C CA . LYS A 1 101 ? 10.290 6.976 -19.030 1.00 64.75 101 LYS A CA 1
ATOM 822 C C . LYS A 1 101 ? 10.156 6.640 -17.542 1.00 64.75 101 LYS A C 1
ATOM 824 O O . LYS A 1 101 ? 10.483 7.500 -16.713 1.00 64.75 101 LYS A O 1
ATOM 829 N N . PHE A 1 102 ? 9.762 5.405 -17.209 1.00 64.19 102 PHE A N 1
ATOM 830 C CA . PHE A 1 102 ? 9.506 4.941 -15.842 1.00 64.19 102 PHE A CA 1
ATOM 831 C C . PHE A 1 102 ? 10.365 3.718 -15.525 1.00 64.19 102 PHE A C 1
ATOM 833 O O . PHE A 1 102 ? 10.063 2.607 -15.948 1.00 64.19 102 PHE A O 1
ATOM 840 N N . PRO A 1 103 ? 11.451 3.899 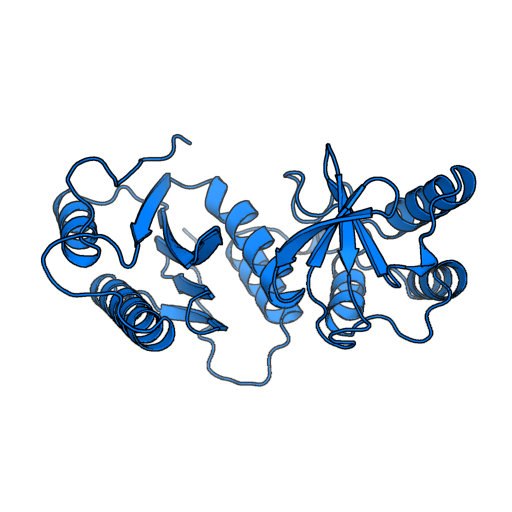-14.768 1.00 57.09 103 PRO A N 1
ATOM 841 C CA . PRO A 1 103 ? 12.503 2.895 -14.689 1.00 57.09 103 PRO A CA 1
ATOM 842 C C . PRO A 1 103 ? 12.093 1.622 -13.930 1.00 57.09 103 PRO A C 1
ATOM 844 O O . PRO A 1 103 ? 12.777 0.611 -14.036 1.00 57.09 103 PRO A O 1
ATOM 847 N N . VAL A 1 104 ? 10.974 1.612 -13.196 1.00 56.47 104 VAL A N 1
ATOM 848 C CA . VAL A 1 104 ? 10.447 0.377 -12.600 1.00 56.47 104 VAL A CA 1
ATOM 849 C C . VAL A 1 104 ? 8.944 0.249 -12.853 1.00 56.47 104 VAL A C 1
ATOM 851 O O . VAL A 1 104 ? 8.153 1.059 -12.369 1.00 56.47 104 VAL A O 1
ATOM 854 N N . PHE A 1 105 ? 8.560 -0.799 -13.584 1.00 61.12 105 PHE A N 1
ATOM 855 C CA . PHE A 1 105 ? 7.182 -1.243 -13.769 1.00 61.12 105 PHE A CA 1
ATOM 856 C C . PHE A 1 105 ? 6.798 -2.168 -12.619 1.00 61.12 105 PHE A C 1
ATOM 858 O O . PHE A 1 105 ? 7.421 -3.207 -12.405 1.00 61.12 105 PHE A O 1
ATOM 865 N N . ALA A 1 106 ? 5.787 -1.767 -11.855 1.00 53.44 106 ALA A N 1
ATOM 866 C CA . ALA A 1 106 ? 5.400 -2.417 -10.613 1.00 53.44 106 ALA A CA 1
ATOM 867 C C . ALA A 1 106 ? 3.915 -2.811 -10.635 1.00 53.44 106 ALA A C 1
ATOM 869 O O . ALA A 1 106 ? 3.209 -2.541 -9.674 1.00 53.44 106 ALA A O 1
ATOM 870 N N . PHE A 1 107 ? 3.502 -3.539 -11.681 1.00 64.56 107 PHE A N 1
ATOM 871 C CA . PHE A 1 107 ? 2.274 -4.355 -11.775 1.00 64.56 107 PHE A CA 1
ATOM 872 C C . PHE A 1 107 ? 1.006 -3.738 -12.395 1.00 64.56 107 PHE A C 1
ATOM 874 O O . PHE A 1 107 ? 0.864 -2.533 -12.553 1.00 64.56 107 PHE A O 1
ATOM 881 N N . TYR A 1 108 ? 0.105 -4.646 -12.788 1.00 52.72 108 TYR A N 1
ATOM 882 C CA . TYR A 1 108 ? -1.146 -4.450 -13.523 1.00 52.72 108 TYR A CA 1
ATOM 883 C C . TYR A 1 108 ? -2.354 -4.304 -12.582 1.00 52.72 108 TYR A C 1
ATOM 885 O O . TYR A 1 108 ? -2.568 -5.137 -11.696 1.00 52.72 108 TYR A O 1
ATOM 893 N N . LEU A 1 109 ? -3.176 -3.283 -12.822 1.00 47.16 109 LEU A N 1
ATOM 894 C CA . LEU A 1 109 ? -4.544 -3.138 -12.332 1.00 47.16 109 LEU A CA 1
ATOM 895 C C . LEU A 1 109 ? -5.500 -3.535 -13.468 1.00 47.16 109 LEU A C 1
ATOM 897 O O . LEU A 1 109 ? -5.263 -3.227 -14.633 1.00 47.16 109 LEU A O 1
ATOM 901 N N . ILE A 1 110 ? -6.639 -4.156 -13.155 1.00 41.34 110 ILE A N 1
ATOM 902 C CA . ILE A 1 110 ? -7.717 -4.304 -14.147 1.00 41.34 110 ILE A CA 1
ATOM 903 C C . ILE A 1 110 ? -8.185 -2.890 -14.537 1.00 41.34 110 ILE A C 1
ATOM 905 O O . ILE A 1 110 ? -8.948 -2.278 -13.788 1.00 41.34 110 ILE A O 1
ATOM 909 N N . GLY A 1 111 ? -7.706 -2.388 -15.681 1.00 47.66 111 GLY A N 1
ATOM 910 C CA . GLY A 1 111 ? -7.989 -1.049 -16.211 1.00 47.66 111 GLY A CA 1
ATOM 911 C C . GLY A 1 111 ? -6.843 -0.025 -16.154 1.00 47.66 111 GLY A C 1
ATOM 912 O O . GLY A 1 111 ? -7.112 1.124 -16.484 1.00 47.66 111 GLY A O 1
ATOM 913 N N . GLY A 1 112 ? -5.617 -0.396 -15.753 1.00 59.88 112 GLY A N 1
ATOM 914 C CA . GLY A 1 112 ? -4.447 0.502 -15.780 1.00 59.88 112 GLY A CA 1
ATOM 915 C C . GLY A 1 112 ? -3.136 -0.151 -15.314 1.00 59.88 112 GLY A C 1
ATOM 916 O O . GLY A 1 112 ? -3.141 -1.173 -14.634 1.00 59.88 112 GLY A O 1
ATOM 917 N N . GLU A 1 113 ? -2.001 0.427 -15.682 1.00 72.44 113 GLU A N 1
ATOM 918 C CA . GLU A 1 113 ? -0.641 0.042 -15.284 1.00 72.44 113 GLU A CA 1
ATOM 919 C C . GLU A 1 113 ? -0.218 0.785 -13.992 1.00 72.44 113 GLU A C 1
ATOM 921 O O . GLU A 1 113 ? -0.702 1.875 -13.694 1.00 72.44 113 GLU A O 1
ATOM 926 N N . ILE A 1 114 ? 0.675 0.204 -13.182 1.00 76.06 114 ILE A N 1
ATOM 927 C CA . ILE A 1 114 ? 1.327 0.884 -12.053 1.00 76.06 114 ILE A CA 1
ATOM 928 C C . ILE A 1 114 ? 2.831 0.973 -12.304 1.00 76.06 114 ILE A C 1
ATOM 930 O O . ILE A 1 114 ? 3.516 -0.022 -12.569 1.00 76.06 114 ILE A O 1
ATOM 934 N N . SER A 1 115 ? 3.379 2.172 -12.133 1.00 80.31 115 SER A N 1
ATOM 935 C CA . SER A 1 115 ? 4.809 2.437 -12.299 1.00 80.31 115 SER A CA 1
ATOM 936 C C . SER A 1 115 ? 5.398 3.165 -11.092 1.00 80.31 115 SER A C 1
ATOM 938 O O . SER A 1 115 ? 4.692 3.819 -10.324 1.00 80.31 115 SER A O 1
ATOM 940 N N . LEU A 1 116 ? 6.718 3.070 -10.924 1.00 81.75 116 LEU A N 1
ATOM 941 C CA . LEU A 1 116 ? 7.459 3.778 -9.884 1.00 81.75 116 LEU A CA 1
ATOM 942 C C . LEU A 1 116 ? 8.394 4.821 -10.494 1.00 81.75 116 LEU A C 1
ATOM 944 O O . LEU A 1 116 ? 9.180 4.539 -11.402 1.00 81.75 116 LEU A O 1
ATOM 948 N N . ASP A 1 117 ? 8.365 6.022 -9.926 1.00 80.56 117 ASP A N 1
ATOM 949 C CA . ASP A 1 117 ? 9.259 7.112 -10.316 1.00 80.56 117 ASP A CA 1
ATOM 950 C C . ASP A 1 117 ? 10.540 7.098 -9.470 1.00 80.56 117 ASP A C 1
ATOM 952 O O . ASP A 1 117 ? 10.710 7.894 -8.539 1.00 80.56 117 ASP A O 1
ATOM 956 N N . ILE A 1 118 ? 11.464 6.181 -9.774 1.00 76.50 118 ILE A N 1
ATOM 957 C CA . ILE A 1 118 ? 12.712 6.055 -8.992 1.00 76.50 118 ILE A CA 1
ATOM 958 C C . ILE A 1 118 ? 13.634 7.273 -9.143 1.00 76.50 118 ILE A C 1
ATOM 960 O O . ILE A 1 118 ? 14.534 7.461 -8.330 1.00 76.50 118 ILE A O 1
ATOM 964 N N . LYS A 1 119 ? 13.400 8.134 -10.147 1.00 76.69 119 LYS A N 1
ATOM 965 C CA . LYS A 1 119 ? 14.151 9.386 -10.325 1.00 76.69 119 LYS A CA 1
ATOM 966 C C . LYS A 1 119 ? 13.828 10.397 -9.221 1.00 76.69 119 LYS A C 1
ATOM 968 O O . LYS A 1 119 ? 14.678 11.221 -8.897 1.00 76.69 119 LYS A O 1
ATOM 973 N N . LYS A 1 120 ? 12.623 10.344 -8.636 1.00 78.50 120 LYS A N 1
ATOM 974 C CA . LYS A 1 120 ? 12.223 11.218 -7.518 1.00 78.50 120 LYS A CA 1
ATOM 975 C C . LYS A 1 120 ? 12.733 10.734 -6.166 1.00 78.50 120 LYS A C 1
ATOM 977 O O . LYS A 1 120 ? 13.080 11.557 -5.324 1.00 78.50 120 LYS A O 1
ATOM 982 N N . ASN A 1 121 ? 12.741 9.423 -5.945 1.00 78.50 121 ASN A N 1
ATOM 983 C CA . ASN A 1 121 ? 13.290 8.801 -4.744 1.00 78.50 121 ASN A CA 1
ATOM 984 C C . ASN A 1 121 ? 13.673 7.353 -5.071 1.00 78.50 121 ASN A C 1
ATOM 986 O O . ASN A 1 121 ? 12.796 6.532 -5.327 1.00 78.50 121 ASN A O 1
ATOM 990 N N . ALA A 1 122 ? 14.972 7.054 -5.072 1.00 79.06 122 ALA A N 1
ATOM 991 C CA . ALA A 1 122 ? 15.475 5.743 -5.468 1.00 79.06 122 ALA A CA 1
ATOM 992 C C . ALA A 1 122 ? 15.115 4.639 -4.459 1.00 79.06 122 ALA A C 1
ATOM 994 O O . ALA A 1 122 ? 14.811 3.522 -4.865 1.00 79.06 122 ALA A O 1
ATOM 995 N N . ASP A 1 123 ? 15.085 4.952 -3.162 1.00 79.69 123 ASP A N 1
ATOM 996 C CA . ASP A 1 123 ? 14.856 3.959 -2.106 1.00 79.69 123 ASP A CA 1
ATOM 997 C C . ASP A 1 123 ? 13.369 3.674 -1.880 1.00 79.69 123 ASP A C 1
ATOM 999 O O . ASP A 1 123 ? 12.967 2.529 -1.648 1.00 79.69 123 ASP A O 1
ATOM 1003 N N . ASN A 1 124 ? 12.547 4.724 -1.945 1.00 81.56 124 ASN A N 1
ATOM 1004 C CA . ASN A 1 124 ? 11.115 4.672 -1.668 1.00 81.56 124 ASN A CA 1
ATOM 1005 C C . ASN A 1 124 ? 10.333 5.572 -2.646 1.00 81.56 124 ASN A C 1
ATOM 1007 O O . ASN A 1 124 ? 9.850 6.644 -2.259 1.00 81.56 124 ASN A O 1
ATOM 1011 N N . PRO A 1 125 ? 10.248 5.171 -3.926 1.00 84.88 125 PRO A N 1
ATOM 1012 C CA . PRO A 1 125 ? 9.655 5.985 -4.980 1.00 84.88 125 PRO A CA 1
ATOM 1013 C C . PRO A 1 125 ? 8.154 6.197 -4.771 1.00 84.88 125 PRO A C 1
ATOM 1015 O O . PRO A 1 125 ? 7.487 5.334 -4.193 1.00 84.88 125 PRO A O 1
ATOM 1018 N N . PRO A 1 126 ? 7.588 7.304 -5.281 1.00 85.00 126 PRO A N 1
ATOM 1019 C CA . PRO A 1 126 ? 6.146 7.431 -5.397 1.00 85.00 126 PRO A CA 1
ATOM 1020 C C . PRO A 1 126 ? 5.600 6.405 -6.396 1.00 85.00 126 PRO A C 1
ATOM 1022 O O . PRO A 1 126 ? 6.292 5.975 -7.324 1.00 85.00 126 PRO A O 1
ATOM 1025 N N . VAL A 1 127 ? 4.336 6.049 -6.196 1.00 83.69 127 VAL A N 1
ATOM 1026 C CA . VAL A 1 127 ? 3.600 5.087 -7.016 1.00 83.69 127 VAL A CA 1
ATOM 1027 C C . VAL A 1 127 ? 2.667 5.850 -7.946 1.00 83.69 127 VAL A C 1
ATOM 1029 O O . VAL A 1 127 ? 1.930 6.736 -7.501 1.00 83.69 127 VAL A O 1
ATOM 1032 N N . LEU A 1 128 ? 2.717 5.514 -9.230 1.00 82.88 128 LEU A N 1
ATOM 1033 C CA . LEU A 1 128 ? 1.991 6.163 -10.314 1.00 82.88 128 LEU A CA 1
ATOM 1034 C C . LEU A 1 128 ? 0.953 5.211 -10.901 1.00 82.88 128 LEU A C 1
ATOM 1036 O O . LEU A 1 128 ? 1.230 4.020 -11.017 1.00 82.88 128 LEU A O 1
ATOM 1040 N N . SER A 1 129 ? -0.188 5.755 -11.312 1.00 80.50 129 SER A N 1
ATOM 1041 C CA . SER A 1 129 ? -1.087 5.098 -12.261 1.00 80.50 129 SER A CA 1
ATOM 1042 C C . SER A 1 129 ? -0.672 5.495 -13.673 1.00 80.50 129 SER A C 1
ATOM 1044 O O . SER A 1 129 ? -0.516 6.688 -13.973 1.00 80.50 129 SER A O 1
ATOM 1046 N N . THR A 1 130 ? -0.455 4.498 -14.516 1.00 77.00 130 THR A N 1
ATOM 1047 C CA . THR A 1 130 ? -0.004 4.622 -15.895 1.00 77.00 130 THR A CA 1
ATOM 1048 C C . THR A 1 130 ? -0.914 3.840 -16.845 1.00 77.00 130 THR A C 1
ATOM 1050 O O . THR A 1 130 ? -1.714 3.016 -16.421 1.00 77.00 130 THR A O 1
ATOM 1053 N N . ASP A 1 131 ? -0.851 4.123 -18.139 1.00 76.44 131 ASP A N 1
ATOM 1054 C CA . ASP A 1 131 ? -1.465 3.322 -19.210 1.00 76.44 131 ASP A CA 1
ATOM 1055 C C . ASP A 1 131 ? -0.623 3.563 -20.456 1.00 76.44 131 ASP A C 1
ATOM 1057 O O . ASP A 1 131 ? -0.346 4.717 -20.798 1.00 76.44 131 ASP A O 1
ATOM 1061 N N . GLN A 1 132 ? -0.166 2.495 -21.105 1.00 72.62 132 GLN A N 1
ATOM 1062 C CA . GLN A 1 132 ? 0.624 2.574 -22.337 1.00 72.62 132 GLN A CA 1
ATOM 1063 C C . GLN A 1 132 ? 1.895 3.436 -22.207 1.00 72.62 132 GLN A C 1
ATOM 1065 O O . GLN A 1 132 ? 2.353 4.059 -23.168 1.00 72.62 132 GLN A O 1
ATOM 1070 N N . GLY A 1 133 ? 2.479 3.498 -21.005 1.00 69.69 133 GLY A N 1
ATOM 1071 C CA . GLY A 1 133 ? 3.642 4.345 -20.722 1.00 69.69 133 GLY A CA 1
ATOM 1072 C C . GLY A 1 133 ? 3.349 5.847 -20.560 1.00 69.69 133 GLY A C 1
ATOM 1073 O O . GLY A 1 133 ? 4.286 6.651 -20.576 1.00 69.69 133 GLY A O 1
ATOM 1074 N N . GLU A 1 134 ? 2.090 6.251 -20.381 1.00 75.88 134 GLU A N 1
ATOM 1075 C CA . GLU A 1 134 ? 1.701 7.605 -19.962 1.00 75.88 134 GLU A CA 1
ATOM 1076 C C . GLU A 1 134 ? 1.275 7.638 -18.491 1.00 75.88 134 GLU A C 1
ATOM 1078 O O . GLU A 1 134 ? 0.775 6.649 -17.973 1.00 75.88 134 GLU A O 1
ATOM 1083 N N . VAL A 1 135 ? 1.477 8.769 -17.803 1.00 79.94 135 VAL A N 1
ATOM 1084 C CA . VAL A 1 135 ? 1.088 8.945 -16.389 1.00 79.94 135 VAL A CA 1
ATOM 1085 C C . VAL A 1 135 ? -0.245 9.654 -16.308 1.00 79.94 135 VAL A C 1
ATOM 1087 O O . VAL A 1 135 ? -0.370 10.782 -16.784 1.00 79.94 135 VAL A O 1
ATOM 1090 N N . PHE A 1 136 ? -1.189 9.040 -15.605 1.00 80.69 136 PHE A N 1
ATOM 1091 C CA . PHE A 1 136 ? -2.474 9.654 -15.285 1.00 80.69 136 PHE A CA 1
ATOM 1092 C C . PHE A 1 136 ? -2.382 10.422 -13.976 1.00 80.69 136 PHE A C 1
ATOM 1094 O O . PHE A 1 136 ? -2.758 11.589 -13.902 1.00 80.69 136 PHE A O 1
ATOM 1101 N N . GLU A 1 137 ? -1.842 9.779 -12.941 1.00 80.75 137 GLU A N 1
ATOM 1102 C CA . GLU A 1 137 ? -1.832 10.340 -11.595 1.00 80.75 137 GLU A CA 1
ATOM 1103 C C . GLU A 1 137 ? -0.779 9.706 -10.678 1.00 80.75 137 GLU A C 1
ATOM 1105 O O . GLU A 1 137 ? -0.259 8.615 -10.920 1.00 80.75 137 GLU A O 1
ATOM 1110 N N . ILE A 1 138 ? -0.481 10.403 -9.579 1.00 81.00 138 ILE A N 1
ATOM 1111 C CA . ILE A 1 138 ? 0.311 9.874 -8.466 1.00 81.00 138 ILE A CA 1
ATOM 1112 C C . ILE A 1 138 ? -0.661 9.273 -7.445 1.00 81.00 138 ILE A C 1
ATOM 1114 O O . ILE A 1 138 ? -1.309 10.012 -6.707 1.00 81.00 138 ILE A O 1
ATOM 1118 N N . ILE A 1 139 ? -0.721 7.943 -7.352 1.00 77.69 139 ILE A N 1
ATOM 1119 C CA . ILE A 1 139 ? -1.644 7.232 -6.446 1.00 77.69 139 ILE A CA 1
ATOM 1120 C C . ILE A 1 139 ? -1.091 7.064 -5.023 1.00 77.69 139 ILE A C 1
ATOM 1122 O O . ILE A 1 139 ? -1.840 6.837 -4.064 1.00 77.69 139 ILE A O 1
ATOM 1126 N N . SER A 1 140 ? 0.229 7.179 -4.853 1.00 79.94 140 SER A N 1
ATOM 1127 C CA . SER A 1 140 ? 0.873 7.212 -3.540 1.00 79.94 140 SER A CA 1
ATOM 1128 C C . SER A 1 140 ? 2.171 8.010 -3.576 1.00 79.94 140 SER A C 1
ATOM 1130 O O . SER A 1 140 ? 2.959 7.899 -4.511 1.00 79.94 140 SER A O 1
ATOM 1132 N N . SER A 1 141 ? 2.437 8.774 -2.519 1.00 79.88 141 SER A N 1
ATOM 1133 C CA . SER A 1 141 ? 3.684 9.532 -2.357 1.00 79.88 141 SER A CA 1
ATOM 1134 C C . SER A 1 141 ? 4.908 8.644 -2.115 1.00 79.88 141 SER A C 1
ATOM 1136 O O . SER A 1 141 ? 6.030 9.104 -2.311 1.00 79.88 141 SER A O 1
ATOM 1138 N N . SER A 1 142 ? 4.702 7.391 -1.698 1.00 83.62 142 SER A N 1
ATOM 1139 C CA . SER A 1 142 ? 5.765 6.406 -1.502 1.00 83.62 142 SER A CA 1
ATOM 1140 C C . SER A 1 142 ? 5.268 4.964 -1.661 1.00 83.62 142 SER A C 1
ATOM 1142 O O . SER A 1 142 ? 4.081 4.670 -1.450 1.00 83.62 142 SER A O 1
ATOM 1144 N N . LEU A 1 143 ? 6.179 4.059 -2.019 1.00 82.88 143 LEU A N 1
ATOM 1145 C CA . LEU A 1 143 ? 5.917 2.628 -2.158 1.00 82.88 143 LEU A CA 1
ATOM 1146 C C . LEU A 1 143 ? 5.568 1.996 -0.809 1.00 82.88 143 LEU A C 1
ATOM 1148 O O . LEU A 1 143 ? 4.619 1.222 -0.723 1.00 82.88 143 LEU A O 1
ATOM 1152 N N . GLU A 1 144 ? 6.271 2.367 0.262 1.00 83.94 144 GLU A N 1
ATOM 1153 C CA . GLU A 1 144 ? 5.949 1.888 1.613 1.00 83.94 144 GLU A CA 1
ATOM 1154 C C . GLU A 1 144 ? 4.505 2.190 2.007 1.00 83.94 144 GLU A C 1
ATOM 1156 O O . GLU A 1 144 ? 3.792 1.317 2.515 1.00 83.94 144 GLU A O 1
ATOM 1161 N N . LEU A 1 145 ? 4.073 3.428 1.744 1.00 79.44 145 LEU A N 1
ATOM 1162 C CA . LEU A 1 145 ? 2.714 3.854 2.022 1.00 79.44 145 LEU A CA 1
ATOM 1163 C C . LEU A 1 145 ? 1.718 3.016 1.222 1.00 79.44 145 LEU A C 1
ATOM 1165 O O . LEU A 1 145 ? 0.729 2.524 1.764 1.00 79.44 145 LEU A O 1
ATOM 1169 N N . TYR A 1 146 ? 2.003 2.815 -0.059 1.00 81.62 146 TYR A N 1
ATOM 1170 C CA . TYR A 1 146 ? 1.138 2.061 -0.951 1.00 81.62 146 TYR A CA 1
ATOM 1171 C C . TYR A 1 146 ? 0.969 0.595 -0.519 1.00 81.62 146 TYR A C 1
ATOM 1173 O O . TYR A 1 146 ? -0.160 0.101 -0.438 1.00 81.62 146 TYR A O 1
ATOM 1181 N N . LEU A 1 147 ? 2.069 -0.081 -0.170 1.00 81.44 147 LEU A N 1
ATOM 1182 C CA . LEU A 1 147 ? 2.067 -1.477 0.279 1.00 81.44 147 LEU A CA 1
ATOM 1183 C C . LEU A 1 147 ? 1.244 -1.666 1.558 1.00 81.44 147 LEU A C 1
ATOM 1185 O O . LEU A 1 147 ? 0.390 -2.552 1.627 1.00 81.44 147 LEU A O 1
ATOM 1189 N N . MET A 1 148 ? 1.453 -0.808 2.558 1.00 80.38 148 MET A N 1
ATOM 1190 C CA . MET A 1 148 ? 0.717 -0.882 3.822 1.00 80.38 148 MET A CA 1
ATOM 1191 C C . MET A 1 148 ? -0.772 -0.563 3.638 1.00 80.38 148 MET A C 1
ATOM 1193 O O . MET A 1 148 ? -1.618 -1.295 4.152 1.00 80.38 148 MET A O 1
ATOM 1197 N N . ARG A 1 149 ? -1.116 0.470 2.852 1.00 77.62 149 ARG A N 1
ATOM 1198 C CA . ARG A 1 149 ? -2.519 0.806 2.528 1.00 77.62 149 ARG A CA 1
ATOM 1199 C C . ARG A 1 149 ? -3.237 -0.363 1.866 1.00 77.62 149 ARG A C 1
ATOM 1201 O O . ARG A 1 149 ? -4.375 -0.664 2.228 1.00 77.62 149 ARG A O 1
ATOM 1208 N N . SER A 1 150 ? -2.574 -1.016 0.917 1.00 78.81 150 SER A N 1
ATOM 1209 C CA . SER A 1 150 ? -3.121 -2.170 0.201 1.00 78.81 150 SER A CA 1
ATOM 1210 C C . SER A 1 150 ? -3.371 -3.343 1.145 1.00 78.81 150 SER A C 1
ATOM 1212 O O . SER A 1 150 ? -4.441 -3.950 1.100 1.00 78.81 150 SER A O 1
ATOM 1214 N N . ALA A 1 151 ? -2.452 -3.593 2.079 1.00 79.44 151 ALA A N 1
ATOM 1215 C CA . ALA A 1 151 ? -2.604 -4.642 3.078 1.00 79.44 151 ALA A CA 1
ATOM 1216 C C . ALA A 1 151 ? -3.777 -4.420 4.027 1.00 79.44 151 ALA A C 1
ATOM 1218 O O . ALA A 1 151 ? -4.555 -5.344 4.256 1.00 79.44 151 ALA A O 1
ATOM 1219 N N . ILE A 1 152 ? -3.940 -3.202 4.543 1.00 77.81 152 ILE A N 1
ATOM 1220 C CA . ILE A 1 152 ? -5.045 -2.867 5.450 1.00 77.81 152 ILE A CA 1
ATOM 1221 C C . ILE A 1 152 ? -6.372 -2.996 4.723 1.00 77.81 152 ILE A C 1
ATOM 1223 O O . ILE A 1 152 ? -7.277 -3.655 5.221 1.00 77.81 152 ILE A O 1
ATOM 1227 N N . LYS A 1 153 ? -6.483 -2.417 3.518 1.00 75.38 153 LYS A N 1
ATOM 1228 C CA . LYS A 1 153 ? -7.692 -2.550 2.699 1.00 75.38 153 LYS A CA 1
ATOM 1229 C C . LYS A 1 153 ? -8.026 -4.026 2.479 1.00 75.38 153 LYS A C 1
ATOM 1231 O O . LYS A 1 153 ? -9.159 -4.427 2.708 1.00 75.38 153 LYS A O 1
ATOM 1236 N N . TYR A 1 154 ? -7.039 -4.844 2.122 1.00 77.88 154 TYR A N 1
ATOM 1237 C CA . TYR A 1 154 ? -7.236 -6.269 1.873 1.00 77.88 154 TYR A CA 1
ATOM 1238 C C . TYR A 1 154 ? -7.635 -7.082 3.114 1.00 77.88 154 TYR A C 1
ATOM 1240 O O . TYR A 1 154 ? -8.439 -8.012 3.018 1.00 77.88 154 TYR A O 1
ATOM 1248 N N . VAL A 1 155 ? -7.050 -6.783 4.270 1.00 78.88 155 VAL A N 1
ATOM 1249 C CA . VAL A 1 155 ? -7.318 -7.505 5.518 1.00 78.88 155 VAL A CA 1
ATOM 1250 C C . VAL A 1 155 ? -8.648 -7.063 6.122 1.00 78.88 155 VAL A C 1
ATOM 1252 O O . VAL A 1 155 ? -9.487 -7.899 6.461 1.00 78.88 155 VAL A O 1
ATOM 1255 N N . GLU A 1 156 ? -8.853 -5.754 6.239 1.00 79.38 156 GLU A N 1
ATOM 1256 C CA . GLU A 1 156 ? -9.963 -5.176 6.992 1.00 79.38 156 GLU A CA 1
ATOM 1257 C C . GLU A 1 156 ? -11.261 -5.080 6.174 1.00 79.38 156 GLU A C 1
ATOM 1259 O O . GLU A 1 156 ? -12.328 -4.962 6.768 1.00 79.38 156 GLU A O 1
ATOM 1264 N N . LYS A 1 157 ? -11.231 -5.220 4.836 1.00 73.56 157 LYS A N 1
ATOM 1265 C CA . LYS A 1 157 ? -12.456 -5.326 4.003 1.00 73.56 157 LYS A CA 1
ATOM 1266 C C . LYS A 1 157 ? -13.419 -6.428 4.445 1.00 73.56 157 LYS A C 1
ATOM 1268 O O . LYS A 1 157 ? -14.591 -6.390 4.112 1.00 73.56 157 LYS A O 1
ATOM 1273 N N . ARG A 1 158 ? -12.910 -7.447 5.146 1.00 74.12 158 ARG A N 1
ATOM 1274 C CA . ARG A 1 158 ? -13.696 -8.593 5.628 1.00 74.12 158 ARG A CA 1
ATOM 1275 C C . ARG A 1 158 ? -14.530 -8.236 6.860 1.00 74.12 158 ARG A C 1
ATOM 1277 O O . ARG A 1 158 ? -15.255 -9.086 7.368 1.00 74.12 158 ARG A O 1
ATOM 1284 N N . LYS A 1 159 ? -14.372 -7.016 7.373 1.00 77.50 159 LYS A N 1
ATOM 1285 C CA . LYS A 1 159 ? -14.990 -6.514 8.594 1.00 77.50 159 LYS A CA 1
ATOM 1286 C C . LYS A 1 159 ? -16.033 -5.453 8.288 1.00 77.50 159 LYS A C 1
ATOM 1288 O O . LYS A 1 159 ? -16.110 -4.934 7.176 1.00 77.50 159 LYS A O 1
ATOM 1293 N N . ARG A 1 160 ? -16.797 -5.071 9.314 1.00 76.56 160 ARG A N 1
ATOM 1294 C CA . ARG A 1 160 ? -17.708 -3.927 9.217 1.00 76.56 160 ARG A CA 1
ATOM 1295 C C . ARG A 1 160 ? -16.895 -2.656 9.022 1.00 76.56 160 ARG A C 1
ATOM 1297 O O . ARG A 1 160 ? -15.989 -2.379 9.809 1.00 76.56 160 ARG A O 1
ATOM 1304 N N . LYS A 1 161 ? -17.226 -1.894 7.982 1.00 75.31 161 LYS A N 1
ATOM 1305 C CA . LYS A 1 161 ? -16.533 -0.662 7.616 1.00 75.31 161 LYS A CA 1
ATOM 1306 C C . LYS A 1 161 ? -17.401 0.550 7.939 1.00 75.31 161 LYS A C 1
ATOM 1308 O O . LYS A 1 161 ? -18.462 0.749 7.351 1.00 75.31 161 LYS A O 1
ATOM 1313 N N . TYR A 1 162 ? -16.889 1.390 8.824 1.00 72.38 162 TYR A N 1
ATOM 1314 C CA . TYR A 1 162 ? -17.427 2.699 9.152 1.00 72.38 162 TYR A CA 1
ATOM 1315 C C . TYR A 1 162 ? -16.530 3.746 8.485 1.00 72.38 162 TYR A C 1
ATOM 1317 O O . TYR A 1 162 ? -15.366 3.921 8.851 1.00 72.38 162 TYR A O 1
ATOM 1325 N N . GLY A 1 163 ? -17.038 4.387 7.433 1.00 66.75 163 GLY A N 1
ATOM 1326 C CA . GLY A 1 163 ? -16.351 5.504 6.790 1.00 66.75 163 GLY A CA 1
ATOM 1327 C C . GLY A 1 163 ? -16.647 6.798 7.535 1.00 66.75 163 GLY A C 1
ATOM 1328 O O . GLY A 1 163 ? -17.814 7.142 7.703 1.00 66.75 163 GLY A O 1
ATOM 1329 N N . ILE A 1 164 ? -15.605 7.511 7.959 1.00 64.94 164 ILE A N 1
ATOM 1330 C CA . ILE A 1 164 ? -15.703 8.836 8.571 1.00 64.94 164 ILE A CA 1
ATOM 1331 C C . ILE A 1 164 ? -14.922 9.807 7.691 1.00 64.94 164 ILE A C 1
ATOM 1333 O O . ILE A 1 164 ? -13.757 9.587 7.354 1.00 64.94 164 ILE A O 1
ATOM 1337 N N . TRP A 1 165 ? -15.576 10.891 7.306 1.00 62.00 165 TRP A N 1
ATOM 1338 C CA . TRP A 1 165 ? -14.983 11.920 6.468 1.00 62.00 165 TRP A CA 1
ATOM 1339 C C . TRP A 1 165 ? -14.584 13.122 7.320 1.00 62.00 165 TRP A C 1
ATOM 1341 O O . TRP A 1 165 ? -15.411 13.658 8.056 1.00 62.00 165 TRP A O 1
ATOM 1351 N N . PHE A 1 166 ? -13.330 13.558 7.196 1.00 59.31 166 PHE A N 1
ATOM 1352 C CA . PHE A 1 166 ? -12.835 14.791 7.791 1.00 59.31 166 PHE A CA 1
ATOM 1353 C C . PHE A 1 166 ? -12.342 15.725 6.685 1.00 59.31 166 PHE A C 1
ATOM 1355 O O . PHE A 1 166 ? -11.336 15.473 6.018 1.00 59.31 166 PHE A O 1
ATOM 1362 N N . SER A 1 167 ? -13.017 16.855 6.497 1.00 55.38 167 SER A N 1
ATOM 1363 C CA . SER A 1 167 ? -12.453 17.952 5.719 1.00 55.38 167 SER A CA 1
ATOM 1364 C C . SER A 1 167 ? -12.249 19.181 6.582 1.00 55.38 167 SER A C 1
ATOM 1366 O O . SER A 1 167 ? -13.024 19.483 7.490 1.00 55.38 167 SER A O 1
ATOM 1368 N N . ASN A 1 168 ? -11.265 19.982 6.181 1.00 50.88 168 ASN A N 1
ATOM 1369 C CA . ASN A 1 168 ? -11.063 21.337 6.688 1.00 50.88 168 ASN A CA 1
ATOM 1370 C C . ASN A 1 168 ? -12.267 22.275 6.432 1.00 50.88 168 ASN A C 1
ATOM 1372 O O . ASN A 1 168 ? -12.188 23.455 6.765 1.00 50.88 168 ASN A O 1
ATOM 1376 N N . SER A 1 169 ? -13.352 21.800 5.804 1.00 42.75 169 SER A N 1
ATOM 1377 C CA . SER A 1 169 ? -14.548 22.584 5.492 1.00 42.75 169 SER A CA 1
ATOM 1378 C C . SER A 1 169 ? -15.755 22.263 6.378 1.00 42.75 169 SER A C 1
ATOM 1380 O O . SER A 1 169 ? -16.808 22.865 6.163 1.00 42.75 169 SER A O 1
ATOM 1382 N N . CYS A 1 170 ? -15.647 21.368 7.368 1.00 37.62 170 CYS A N 1
ATOM 1383 C CA . CYS A 1 170 ? -16.762 21.055 8.267 1.00 37.62 170 CYS A CA 1
ATOM 1384 C C . CYS A 1 170 ? -16.976 22.124 9.360 1.00 37.62 170 CYS A C 1
ATOM 1386 O O . CYS A 1 170 ? -16.627 21.969 10.522 1.00 37.62 170 CYS A O 1
ATOM 1388 N N . ASN A 1 171 ? -17.628 23.194 8.901 1.00 35.00 171 ASN A N 1
ATOM 1389 C CA . ASN A 1 171 ? -18.563 24.110 9.552 1.00 35.00 171 ASN A CA 1
ATOM 1390 C C . ASN A 1 171 ? -18.123 25.152 10.600 1.00 35.00 171 ASN A C 1
ATOM 1392 O O . ASN A 1 171 ? -17.616 24.884 11.681 1.00 35.00 171 ASN A O 1
ATOM 1396 N N . SER A 1 172 ? -18.588 26.369 10.286 1.00 33.12 172 SER A N 1
ATOM 1397 C CA . SER A 1 172 ? -18.728 27.584 11.093 1.00 33.12 172 SER A CA 1
ATOM 1398 C C . SER A 1 172 ? -17.465 28.427 11.321 1.00 33.12 172 SER A C 1
ATOM 1400 O O . SER A 1 172 ? -16.710 28.274 12.268 1.00 33.12 172 SER A O 1
ATOM 1402 N N . ALA A 1 173 ? -17.312 29.420 10.438 1.00 29.19 173 ALA A N 1
ATOM 1403 C CA . ALA A 1 173 ? -16.550 30.646 10.657 1.00 29.19 173 ALA A CA 1
ATOM 1404 C C . ALA A 1 173 ? -15.069 30.481 11.044 1.00 29.19 173 ALA A C 1
ATOM 1406 O O . ALA A 1 173 ? -14.676 30.772 12.169 1.00 29.19 173 ALA A O 1
ATOM 1407 N N . LYS A 1 174 ? -14.219 30.197 10.053 1.00 29.72 174 LYS A N 1
ATOM 1408 C CA . LYS A 1 174 ? -12.993 30.977 9.810 1.00 29.72 174 LYS A CA 1
ATOM 1409 C C . LYS A 1 174 ? -12.387 30.596 8.464 1.00 29.72 174 LYS A C 1
ATOM 1411 O O . LYS A 1 174 ? -12.429 29.449 8.038 1.00 29.72 174 LYS A O 1
ATOM 1416 N N . LYS A 1 175 ? -11.875 31.627 7.793 1.00 34.50 175 LYS A N 1
ATOM 1417 C CA . LYS A 1 175 ? -11.045 31.582 6.587 1.00 34.50 175 LYS A CA 1
ATOM 1418 C C . LYS A 1 175 ? -10.104 30.380 6.615 1.00 34.50 175 LYS A C 1
ATOM 1420 O O . LYS A 1 175 ? -9.530 30.121 7.666 1.00 34.50 175 LY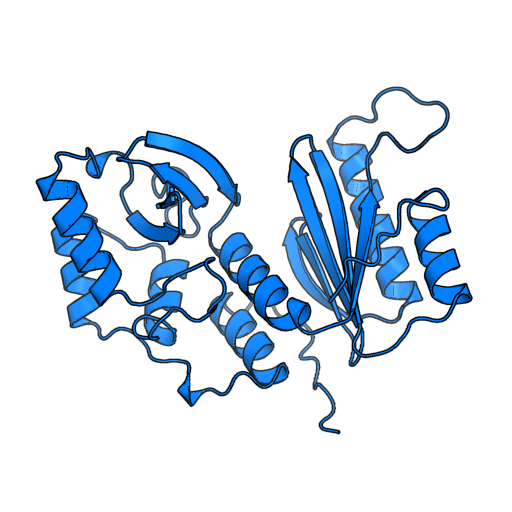S A O 1
ATOM 1425 N N . HIS A 1 176 ? -9.936 29.745 5.452 1.00 38.97 176 HIS A N 1
ATOM 1426 C CA . HIS A 1 176 ? -8.858 28.819 5.101 1.00 38.97 176 HIS A CA 1
ATOM 1427 C C . HIS A 1 176 ? -7.708 28.847 6.113 1.00 38.97 176 HIS A C 1
ATOM 1429 O O . HIS A 1 176 ? -6.834 29.713 6.030 1.00 38.97 176 HIS A O 1
ATOM 1435 N N . LEU A 1 177 ? -7.722 27.925 7.080 1.00 37.62 177 LEU A N 1
ATOM 1436 C CA . LEU A 1 177 ? -6.517 27.673 7.853 1.00 37.62 177 LEU A CA 1
ATOM 1437 C C . LEU A 1 177 ? -5.438 27.282 6.835 1.00 37.62 177 LEU A C 1
ATOM 1439 O O . LEU A 1 177 ? -5.725 26.476 5.938 1.00 37.62 177 LEU A O 1
ATOM 1443 N N . PRO A 1 178 ? -4.228 27.864 6.906 1.00 46.50 178 PRO A N 1
ATOM 1444 C CA . PRO A 1 178 ? -3.114 27.432 6.082 1.00 46.50 178 PRO A CA 1
ATOM 1445 C C . PRO A 1 178 ? -3.028 25.908 6.126 1.00 46.50 178 PRO A C 1
ATOM 1447 O O . PRO A 1 178 ? -3.153 25.310 7.192 1.00 46.50 178 PRO A O 1
ATOM 1450 N N . TYR A 1 179 ? -2.810 25.271 4.977 1.00 52.62 179 TYR A N 1
ATOM 1451 C CA . TYR A 1 179 ? -2.802 23.811 4.817 1.00 52.62 179 TYR A CA 1
ATOM 1452 C C . TYR A 1 179 ? -2.036 23.056 5.925 1.00 52.62 179 TYR A C 1
ATOM 1454 O O . TYR A 1 179 ? -2.441 21.969 6.316 1.00 52.62 179 TYR A O 1
ATOM 1462 N N . ARG A 1 180 ? -0.970 23.646 6.487 1.00 53.78 180 ARG A N 1
ATOM 1463 C CA . ARG A 1 180 ? -0.203 23.099 7.623 1.00 53.78 180 ARG A CA 1
ATOM 1464 C C . ARG A 1 180 ? -0.943 23.090 8.972 1.00 53.78 180 ARG A C 1
ATOM 1466 O O . ARG A 1 180 ? -0.725 22.171 9.752 1.00 53.78 180 ARG A O 1
ATOM 1473 N N . GLU A 1 181 ? -1.796 24.067 9.256 1.00 56.94 181 GLU A N 1
ATOM 1474 C CA . GLU A 1 181 ? -2.527 24.170 10.529 1.00 56.94 181 GLU A CA 1
ATOM 1475 C C . GLU A 1 181 ? -3.713 23.197 10.577 1.00 56.94 181 GLU A C 1
ATOM 1477 O O . GLU A 1 181 ? -3.871 22.476 11.560 1.00 56.94 181 GLU A O 1
ATOM 1482 N N . GLY A 1 182 ? -4.475 23.070 9.481 1.00 59.84 182 GLY A N 1
ATOM 1483 C CA . GLY A 1 182 ? -5.530 22.046 9.372 1.00 59.84 182 GLY A CA 1
ATOM 1484 C C . GLY A 1 182 ? -4.975 20.618 9.471 1.00 59.84 182 GLY A C 1
ATOM 1485 O O . GLY A 1 182 ? -5.588 19.721 10.042 1.00 59.84 182 GLY A O 1
ATOM 1486 N N . LYS A 1 183 ? -3.743 20.433 8.994 1.00 63.03 183 LYS A N 1
ATOM 1487 C CA . LYS A 1 183 ? -2.988 19.186 9.078 1.00 63.03 183 LYS A CA 1
ATOM 1488 C C . LYS A 1 183 ? -2.654 18.768 10.516 1.00 63.03 183 LYS A C 1
ATOM 1490 O O . LYS A 1 183 ? -2.877 17.614 10.876 1.00 63.03 183 LYS A O 1
ATOM 1495 N N . GLN A 1 184 ? -2.124 19.680 11.330 1.00 69.88 184 GLN A N 1
ATOM 1496 C CA . GLN A 1 184 ? -1.835 19.377 12.735 1.00 69.88 184 GLN A CA 1
ATOM 1497 C C . GLN A 1 184 ? -3.130 19.070 13.498 1.00 69.88 184 GLN A C 1
ATOM 1499 O O . GLN A 1 184 ? -3.207 18.049 14.175 1.00 69.88 184 GLN A O 1
ATOM 1504 N N . SER A 1 185 ? -4.169 19.882 13.280 1.00 69.06 185 SER A N 1
ATOM 1505 C CA . SER A 1 185 ? -5.482 19.694 13.903 1.00 69.06 185 SER A CA 1
ATOM 1506 C C . SER A 1 185 ? -6.079 18.314 13.616 1.00 69.06 185 SER A C 1
ATOM 1508 O O . SER A 1 185 ? -6.613 17.682 14.520 1.00 69.06 185 SER A O 1
ATOM 1510 N N . ALA A 1 186 ? -5.974 17.822 12.379 1.00 70.19 186 ALA A N 1
ATOM 1511 C CA . ALA A 1 186 ? -6.493 16.506 12.024 1.00 70.19 186 ALA A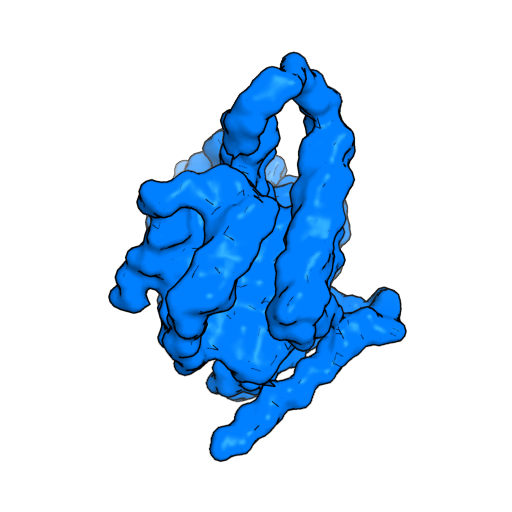 CA 1
ATOM 1512 C C . ALA A 1 186 ? -5.711 15.364 12.685 1.00 70.19 186 ALA A C 1
ATOM 1514 O O . ALA A 1 186 ? -6.307 14.411 13.179 1.00 70.19 186 ALA A O 1
ATOM 1515 N N . SER A 1 187 ? -4.378 15.464 12.724 1.00 75.69 187 SER A N 1
ATOM 1516 C CA . SER A 1 187 ? -3.547 14.488 13.434 1.00 75.69 187 SER A CA 1
ATOM 1517 C C . SER A 1 187 ? -3.895 14.447 14.922 1.00 75.69 187 SER A C 1
ATOM 1519 O O . SER A 1 187 ? -4.043 13.362 15.485 1.00 75.69 187 SER A O 1
ATOM 1521 N N . ASP A 1 188 ? -4.040 15.604 15.568 1.00 77.69 188 ASP A N 1
ATOM 1522 C CA . ASP A 1 188 ? -4.392 15.688 16.989 1.00 77.69 188 ASP A CA 1
ATOM 1523 C C . ASP A 1 188 ? -5.760 15.050 17.257 1.00 77.69 188 ASP A C 1
ATOM 1525 O O . ASP A 1 188 ? -5.907 14.281 18.207 1.00 77.69 188 ASP A O 1
ATOM 1529 N N . GLU A 1 189 ? -6.724 15.267 16.362 1.00 74.25 189 GLU A N 1
ATOM 1530 C CA . GLU A 1 189 ? -8.069 14.707 16.473 1.00 74.25 189 GLU A CA 1
ATOM 1531 C C . GLU A 1 189 ? -8.107 13.186 16.262 1.00 74.25 189 GLU A C 1
ATOM 1533 O O . GLU A 1 189 ? -8.758 12.464 17.019 1.00 74.25 189 GLU A O 1
ATOM 1538 N N . ILE A 1 190 ? -7.338 12.668 15.300 1.00 76.81 190 ILE A N 1
ATOM 1539 C CA . ILE A 1 190 ? -7.160 11.222 15.105 1.00 76.81 190 ILE A CA 1
ATOM 1540 C C . ILE A 1 190 ? -6.537 10.588 16.357 1.00 76.81 190 ILE A C 1
ATOM 1542 O O . ILE A 1 190 ? -7.012 9.553 16.827 1.00 76.81 190 ILE A O 1
ATOM 1546 N N . ASN A 1 191 ? -5.494 11.208 16.924 1.00 80.25 191 ASN A N 1
ATOM 1547 C CA . ASN A 1 191 ? -4.870 10.726 18.160 1.00 80.25 191 ASN A CA 1
ATOM 1548 C C . ASN A 1 191 ? -5.857 10.765 19.335 1.00 80.25 191 ASN A C 1
ATOM 1550 O O . ASN A 1 191 ? -5.905 9.824 20.126 1.00 80.25 191 ASN A O 1
ATOM 1554 N N . ARG A 1 192 ? -6.664 11.826 19.440 1.00 78.06 192 ARG A N 1
ATOM 1555 C CA . ARG A 1 192 ? -7.708 11.959 20.459 1.00 78.06 192 ARG A CA 1
ATOM 1556 C C . ARG A 1 192 ? -8.742 10.844 20.339 1.00 78.06 192 ARG A C 1
ATOM 1558 O O . ARG A 1 192 ? -9.034 10.199 21.344 1.00 78.06 192 ARG A O 1
ATOM 1565 N N . LEU A 1 193 ? -9.245 10.568 19.132 1.00 76.06 193 LEU A N 1
ATOM 1566 C CA . LEU A 1 193 ? -10.170 9.458 18.903 1.00 76.06 193 LEU A CA 1
ATOM 1567 C C . LEU A 1 193 ? -9.535 8.123 19.289 1.00 76.06 193 LEU A C 1
ATOM 1569 O O . LEU A 1 193 ? -10.144 7.347 20.022 1.00 76.06 193 LEU A O 1
ATOM 1573 N N . ALA A 1 194 ? -8.328 7.851 18.799 1.00 81.88 194 ALA A N 1
ATOM 1574 C CA . ALA A 1 194 ? -7.645 6.602 19.088 1.00 81.88 194 ALA A CA 1
ATOM 1575 C C . ALA A 1 194 ? -7.476 6.387 2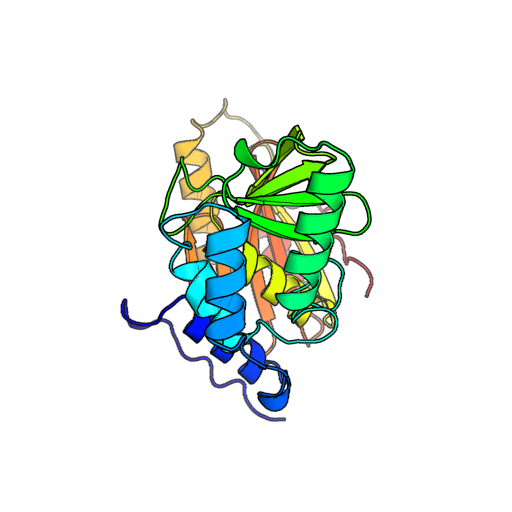0.597 1.00 81.88 194 ALA A C 1
ATOM 1577 O O . ALA A 1 194 ? -7.742 5.294 21.086 1.00 81.88 194 ALA A O 1
ATOM 1578 N N . ASN A 1 195 ? -7.123 7.439 21.340 1.00 83.62 195 ASN A N 1
ATOM 1579 C CA . ASN A 1 195 ? -7.027 7.392 22.797 1.00 83.62 195 ASN A CA 1
ATOM 1580 C C . ASN A 1 195 ? -8.387 7.127 23.462 1.00 83.62 195 ASN A C 1
ATOM 1582 O O . ASN A 1 195 ? -8.458 6.301 24.370 1.00 83.62 195 ASN A O 1
ATOM 1586 N N . ASN A 1 196 ? -9.464 7.772 22.998 1.00 80.25 196 ASN A N 1
ATOM 1587 C CA . ASN A 1 196 ? -10.821 7.538 23.511 1.00 80.25 196 ASN A CA 1
ATOM 1588 C C . ASN A 1 196 ? -11.281 6.090 23.290 1.00 80.25 196 ASN A C 1
ATOM 1590 O O . ASN A 1 196 ? -11.956 5.517 24.138 1.00 80.25 196 ASN A O 1
ATOM 1594 N N . LEU A 1 197 ? -10.894 5.504 22.157 1.00 78.81 197 LEU A N 1
ATOM 1595 C CA . LEU A 1 197 ? -11.169 4.114 21.799 1.00 78.81 197 LEU A CA 1
ATOM 1596 C C . LEU A 1 197 ? -10.128 3.129 22.370 1.00 78.81 197 LEU A C 1
ATOM 1598 O O . LEU A 1 197 ? -10.168 1.947 22.043 1.00 78.81 197 LEU A O 1
ATOM 1602 N N . ALA A 1 198 ? -9.183 3.599 23.195 1.00 83.62 198 ALA A N 1
ATOM 1603 C CA . ALA A 1 198 ? -8.079 2.814 23.755 1.00 83.62 198 ALA A CA 1
ATOM 1604 C C . ALA A 1 198 ? -7.243 2.043 22.705 1.00 83.62 198 ALA A C 1
ATOM 1606 O O . ALA A 1 198 ? -6.662 0.992 22.995 1.00 83.62 198 ALA A O 1
ATOM 1607 N N . LEU A 1 199 ? -7.152 2.571 21.483 1.00 82.88 199 LEU A N 1
ATOM 1608 C CA . LEU A 1 199 ? -6.410 1.967 20.382 1.00 82.88 199 LEU A CA 1
ATOM 1609 C C . LEU A 1 199 ? -4.918 2.265 20.506 1.00 82.88 199 LEU A C 1
ATOM 1611 O O . LEU A 1 199 ? -4.494 3.383 20.808 1.00 82.88 199 LEU A O 1
ATOM 1615 N N . LYS A 1 200 ? -4.091 1.272 20.190 1.00 81.50 200 LYS A N 1
ATOM 1616 C CA . LYS A 1 200 ? -2.638 1.436 20.151 1.00 81.50 200 LYS A CA 1
ATOM 1617 C C . LYS A 1 200 ? -2.218 1.916 18.775 1.00 81.50 200 LYS A C 1
ATOM 1619 O O . LYS A 1 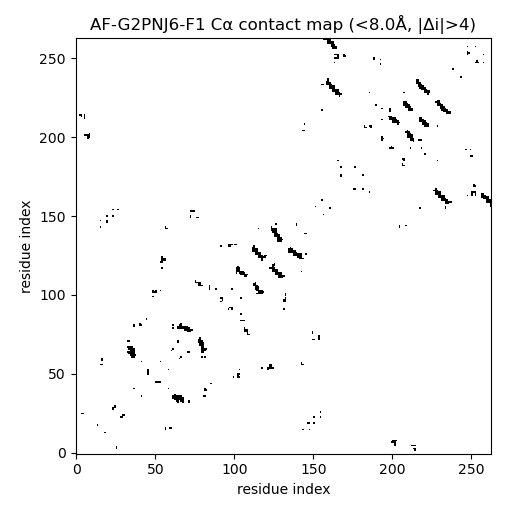200 ? -2.588 1.316 17.772 1.00 81.50 200 LYS A O 1
ATOM 1624 N N . LYS A 1 201 ? -1.389 2.954 18.719 1.00 79.06 201 LYS A N 1
ATOM 1625 C CA . LYS A 1 201 ? -0.736 3.374 17.476 1.00 79.06 201 LYS A CA 1
ATOM 1626 C C . LYS A 1 201 ? 0.223 2.278 17.013 1.00 79.06 201 LYS A C 1
ATOM 1628 O O . LYS A 1 201 ? 1.191 1.971 17.707 1.00 79.06 201 LYS A O 1
ATOM 1633 N N . VAL A 1 202 ? -0.050 1.692 15.852 1.00 72.44 202 VAL A N 1
ATOM 1634 C CA . VAL A 1 202 ? 0.762 0.609 15.275 1.00 72.44 202 VAL A CA 1
ATOM 1635 C C . VAL A 1 202 ? 1.590 1.082 14.085 1.00 72.44 202 VAL A C 1
ATOM 1637 O O . VAL A 1 202 ? 2.645 0.512 13.817 1.00 72.44 202 VAL A O 1
ATOM 1640 N N . TRP A 1 203 ? 1.172 2.151 13.399 1.00 70.62 203 TRP A N 1
ATOM 1641 C CA . TRP A 1 203 ? 1.932 2.692 12.276 1.00 70.62 203 TRP A CA 1
ATOM 1642 C C . TRP A 1 203 ? 1.666 4.173 12.027 1.00 70.62 203 TRP A C 1
ATOM 1644 O O . TRP A 1 203 ? 0.570 4.675 12.268 1.00 70.62 203 TRP A O 1
ATOM 1654 N N . VAL A 1 204 ? 2.693 4.843 11.511 1.00 67.00 204 VAL A N 1
ATOM 1655 C CA . VAL A 1 204 ? 2.662 6.213 11.001 1.00 67.00 204 VAL A CA 1
ATOM 1656 C C . VAL A 1 204 ? 3.631 6.242 9.826 1.00 67.00 204 VAL A C 1
ATOM 1658 O O . VAL A 1 204 ? 4.818 5.994 10.034 1.00 67.00 204 VAL A O 1
ATOM 1661 N N . SER A 1 205 ? 3.160 6.511 8.609 1.00 63.59 205 SER A N 1
ATOM 1662 C CA . SER A 1 205 ? 4.072 6.878 7.511 1.00 63.59 205 SER A CA 1
ATOM 1663 C C . SER A 1 205 ? 4.308 8.383 7.469 1.00 63.59 205 SER A C 1
ATOM 1665 O O . SER A 1 205 ? 5.400 8.846 7.164 1.00 63.59 205 SER A O 1
ATOM 1667 N N . ASP A 1 206 ? 3.271 9.147 7.793 1.00 62.31 206 ASP A N 1
ATOM 1668 C CA . ASP A 1 206 ? 3.249 10.598 7.882 1.00 62.31 206 ASP A CA 1
ATOM 1669 C C . ASP A 1 206 ? 2.114 11.007 8.845 1.00 62.31 206 ASP A C 1
ATOM 1671 O O . ASP A 1 206 ? 1.338 10.145 9.272 1.00 62.31 206 ASP A O 1
ATOM 1675 N N . PRO A 1 207 ? 1.980 12.294 9.219 1.00 60.53 207 PRO A N 1
ATOM 1676 C CA . PRO A 1 207 ? 0.960 12.722 10.176 1.00 60.53 207 PRO A CA 1
ATOM 1677 C C . PRO A 1 207 ? -0.498 12.429 9.772 1.00 60.53 207 PRO A C 1
ATOM 1679 O O . PRO A 1 207 ? -1.392 12.628 10.587 1.00 60.53 207 PRO A O 1
ATOM 1682 N N . TYR A 1 208 ? -0.775 11.970 8.553 1.00 62.75 208 TYR A N 1
ATOM 1683 C CA . TYR A 1 208 ? -2.129 11.747 8.029 1.00 62.75 208 TYR A CA 1
ATOM 1684 C C . TYR A 1 208 ? -2.400 10.295 7.671 1.00 62.75 208 TYR A C 1
ATOM 1686 O O . TYR A 1 208 ? -3.558 9.896 7.586 1.00 62.75 208 TYR A O 1
ATOM 1694 N N . CYS A 1 209 ? -1.348 9.505 7.507 1.00 71.62 209 CYS A N 1
ATOM 1695 C CA . CYS A 1 209 ? -1.414 8.071 7.315 1.00 71.62 209 CYS A CA 1
ATOM 1696 C C . CYS A 1 209 ? -0.989 7.382 8.608 1.00 71.62 209 CYS A C 1
ATOM 1698 O O . CYS A 1 209 ? 0.165 6.984 8.794 1.00 71.62 209 CYS A O 1
ATOM 1700 N N . GLN A 1 210 ? -1.950 7.294 9.525 1.00 78.12 210 GLN A N 1
ATOM 1701 C CA . GLN A 1 210 ? -1.787 6.678 10.830 1.00 78.12 210 GLN A CA 1
ATOM 1702 C C . GLN A 1 210 ? -2.679 5.443 10.911 1.00 78.12 210 GLN A C 1
ATOM 1704 O O . GLN A 1 210 ? -3.803 5.431 10.406 1.00 78.12 210 GLN A O 1
ATOM 1709 N N . ILE A 1 211 ? -2.176 4.404 11.567 1.00 77.94 211 ILE A N 1
ATOM 1710 C CA . ILE A 1 211 ? -2.955 3.221 11.908 1.00 77.94 211 ILE A CA 1
ATOM 1711 C C . ILE A 1 211 ? -2.922 3.062 13.417 1.00 77.94 211 ILE A C 1
ATOM 1713 O O . ILE A 1 211 ? -1.850 2.997 14.033 1.00 77.94 211 ILE A O 1
ATOM 1717 N N . PHE A 1 212 ? -4.109 2.940 13.990 1.00 83.44 212 PHE A 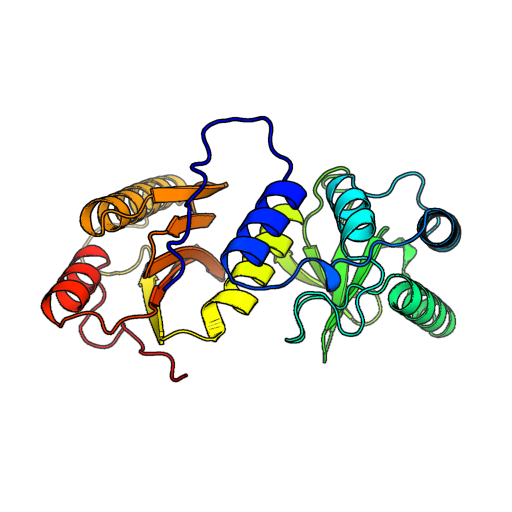N 1
ATOM 1718 C CA . PHE A 1 212 ? -4.319 2.560 15.371 1.00 83.44 212 PHE A CA 1
ATOM 1719 C C . PHE A 1 212 ? -5.157 1.299 15.413 1.00 83.44 212 PHE A C 1
ATOM 1721 O O . PHE A 1 212 ? -6.083 1.133 14.625 1.00 83.44 212 PHE A O 1
ATOM 1728 N N . MET A 1 213 ? -4.833 0.396 16.324 1.00 80.31 213 MET A N 1
ATOM 1729 C CA . MET A 1 213 ? -5.514 -0.882 16.418 1.00 80.31 213 MET A CA 1
ATOM 1730 C C . MET A 1 213 ? -5.666 -1.334 17.859 1.00 80.31 213 MET A C 1
ATOM 1732 O O . MET A 1 213 ? -4.794 -1.097 18.701 1.00 80.31 213 MET A O 1
ATOM 1736 N N . ASP A 1 214 ? -6.743 -2.066 18.101 1.00 82.19 214 ASP A N 1
ATOM 1737 C CA . ASP A 1 214 ? -6.853 -3.005 19.204 1.00 82.19 214 ASP A CA 1
ATOM 1738 C C . ASP A 1 214 ? -7.204 -4.417 18.674 1.00 82.19 214 ASP A C 1
ATOM 1740 O O . ASP A 1 214 ? -6.938 -4.754 17.514 1.00 82.19 214 ASP A O 1
ATOM 1744 N N . ASN A 1 215 ? -7.754 -5.282 19.529 1.00 75.19 215 ASN A N 1
ATOM 1745 C CA . ASN A 1 215 ? -8.171 -6.626 19.134 1.00 75.19 215 ASN A CA 1
ATOM 1746 C C . ASN A 1 215 ? -9.361 -6.654 18.160 1.00 75.19 215 ASN A C 1
ATOM 1748 O O . ASN A 1 215 ? -9.485 -7.630 17.421 1.00 75.19 215 ASN A O 1
ATOM 1752 N N . ASN A 1 216 ? -10.217 -5.630 18.171 1.00 79.75 216 ASN A N 1
ATOM 1753 C CA . ASN A 1 216 ? -11.528 -5.626 17.520 1.00 79.75 216 ASN A CA 1
ATOM 1754 C C . ASN A 1 216 ? -11.729 -4.454 16.554 1.00 79.75 216 ASN A C 1
ATOM 1756 O O . ASN A 1 216 ? -12.659 -4.492 15.754 1.00 79.75 216 ASN A O 1
ATOM 1760 N N . ILE A 1 217 ? -10.918 -3.406 16.648 1.00 81.50 217 ILE A N 1
ATOM 1761 C CA . ILE A 1 217 ? -11.060 -2.140 15.943 1.00 81.50 217 ILE A CA 1
ATOM 1762 C C . ILE A 1 217 ? -9.727 -1.803 15.277 1.00 81.50 217 ILE A C 1
ATOM 1764 O O . ILE A 1 217 ? -8.660 -1.860 15.891 1.00 81.50 217 ILE A O 1
ATOM 1768 N N . CYS A 1 218 ? -9.795 -1.420 14.008 1.00 84.12 218 CYS A N 1
ATOM 1769 C CA . CYS A 1 218 ? -8.701 -0.818 13.264 1.00 84.12 218 CYS A CA 1
ATOM 1770 C C . CYS A 1 218 ? -9.146 0.567 12.798 1.00 84.12 218 CYS A C 1
ATOM 1772 O O . CYS A 1 218 ? -10.116 0.696 12.057 1.00 84.12 218 CYS A O 1
ATOM 1774 N N . LEU A 1 219 ? -8.445 1.600 13.248 1.00 83.75 219 LEU A N 1
ATOM 1775 C CA . LEU A 1 219 ? -8.605 2.973 12.802 1.00 83.75 219 LEU A CA 1
ATOM 1776 C C . LEU A 1 219 ? -7.463 3.302 11.846 1.00 83.75 219 LEU A C 1
ATOM 1778 O O . LEU A 1 219 ? -6.293 3.259 12.222 1.00 83.75 219 LEU A O 1
ATOM 1782 N N . PHE A 1 220 ? -7.809 3.659 10.623 1.00 83.38 220 PHE A N 1
ATOM 1783 C CA . PHE A 1 220 ? -6.871 3.952 9.556 1.00 83.38 220 PHE A CA 1
ATOM 1784 C C . PHE A 1 220 ? -7.227 5.295 8.924 1.00 83.38 220 PHE A C 1
ATOM 1786 O O . PHE A 1 220 ? -8.310 5.453 8.368 1.00 83.38 220 PHE A O 1
ATOM 1793 N N . SER A 1 221 ? -6.319 6.264 8.997 1.00 78.00 221 SER A N 1
ATOM 1794 C CA . SER A 1 221 ? -6.485 7.562 8.344 1.00 78.00 221 SER A CA 1
ATOM 1795 C C . SER A 1 221 ? -5.675 7.635 7.052 1.00 78.00 221 SER A C 1
ATOM 1797 O O . SER A 1 221 ? -4.600 7.042 6.958 1.00 78.00 221 SER A O 1
ATOM 1799 N N . LEU A 1 222 ? -6.172 8.364 6.054 1.00 72.69 222 LEU A N 1
ATOM 1800 C CA . LEU A 1 222 ? -5.450 8.663 4.820 1.00 72.69 222 LEU A CA 1
ATOM 1801 C C . LEU A 1 222 ? -5.902 10.001 4.224 1.00 72.69 222 LEU A C 1
ATOM 1803 O O . LEU A 1 222 ? -7.044 10.407 4.410 1.00 72.69 222 LEU A O 1
ATOM 1807 N N . ILE A 1 223 ? -5.026 10.676 3.477 1.00 66.06 223 ILE A N 1
ATOM 1808 C CA . ILE A 1 223 ? -5.430 11.820 2.646 1.00 66.06 223 ILE A CA 1
ATOM 1809 C C . ILE A 1 223 ? -5.964 11.296 1.310 1.00 66.06 223 ILE A C 1
ATOM 1811 O O . ILE A 1 223 ? -5.264 10.552 0.621 1.00 66.06 223 ILE A O 1
ATOM 1815 N N . GLU A 1 224 ? -7.189 11.682 0.957 1.00 62.78 224 GLU A N 1
ATOM 1816 C CA . GLU A 1 224 ? -7.736 11.545 -0.398 1.00 62.78 224 GLU A CA 1
ATOM 1817 C C . GLU A 1 224 ? -7.575 12.859 -1.177 1.00 62.78 224 GLU A C 1
ATOM 1819 O O . GLU A 1 224 ? -7.086 13.869 -0.653 1.00 62.78 224 GLU A O 1
ATOM 1824 N N . GLU A 1 225 ? -7.953 12.826 -2.454 1.00 51.59 225 GLU A N 1
ATOM 1825 C CA . GLU A 1 225 ? -7.939 13.973 -3.357 1.00 51.59 225 GLU A CA 1
ATOM 1826 C C . GLU A 1 225 ? -8.546 15.236 -2.719 1.00 51.59 225 GLU A C 1
ATOM 1828 O O . GLU A 1 225 ? -9.387 15.189 -1.817 1.00 51.59 225 GLU A O 1
ATOM 1833 N N . GLU A 1 226 ? -8.075 16.399 -3.176 1.00 56.22 226 GLU A N 1
ATOM 1834 C CA . GLU A 1 226 ? -8.476 17.716 -2.660 1.00 56.22 226 GLU A CA 1
ATOM 1835 C C . GLU A 1 226 ? -8.103 17.996 -1.190 1.00 56.22 226 GLU A C 1
ATOM 1837 O O . GLU A 1 226 ? -8.694 18.870 -0.554 1.00 56.22 226 GLU A O 1
ATOM 1842 N N . ASN A 1 227 ? -7.087 17.314 -0.645 1.00 58.69 227 ASN A N 1
ATOM 1843 C CA . ASN A 1 227 ? -6.593 17.521 0.726 1.00 58.69 227 ASN A CA 1
ATOM 1844 C C . ASN A 1 227 ? -7.619 17.183 1.821 1.00 58.69 227 ASN A C 1
ATOM 1846 O O . ASN A 1 227 ? -7.615 17.787 2.900 1.00 58.69 227 ASN A O 1
ATOM 1850 N N . ARG A 1 228 ? -8.494 16.217 1.545 1.00 63.59 228 ARG A N 1
ATOM 1851 C CA . ARG A 1 228 ? -9.476 15.697 2.499 1.00 63.59 228 ARG A CA 1
ATOM 1852 C C . ARG A 1 228 ? -8.854 14.536 3.269 1.00 63.59 228 ARG A C 1
ATOM 1854 O O . ARG A 1 228 ? -8.124 13.739 2.688 1.00 63.59 228 ARG A O 1
ATOM 1861 N N . ILE A 1 229 ? -9.121 14.431 4.566 1.00 69.12 229 ILE A N 1
ATOM 1862 C CA . ILE A 1 229 ? -8.631 13.325 5.391 1.00 69.12 229 ILE A CA 1
ATOM 1863 C C . ILE A 1 229 ? -9.782 12.347 5.585 1.00 69.12 229 ILE A C 1
ATOM 1865 O O . ILE A 1 229 ? -10.789 12.645 6.218 1.00 69.12 229 ILE A O 1
ATOM 1869 N N . MET A 1 230 ? -9.632 11.161 5.019 1.00 72.56 230 MET A N 1
ATOM 1870 C CA . MET A 1 230 ? -10.547 10.055 5.227 1.00 72.56 230 MET A CA 1
ATOM 1871 C C . MET A 1 230 ? -10.075 9.212 6.390 1.00 72.56 230 MET A C 1
ATOM 1873 O O . MET A 1 230 ? -8.906 8.838 6.473 1.00 72.56 230 MET A O 1
ATOM 1877 N N . ILE A 1 231 ? -10.999 8.893 7.282 1.00 75.25 231 ILE A N 1
ATOM 1878 C CA . ILE A 1 231 ? -10.754 8.058 8.443 1.00 75.25 231 ILE A CA 1
ATOM 1879 C C . ILE A 1 231 ? -11.660 6.844 8.308 1.00 75.25 231 ILE A C 1
ATOM 1881 O O . ILE A 1 231 ? -12.882 6.926 8.350 1.00 75.25 231 ILE A O 1
ATOM 1885 N N . TYR A 1 232 ? -11.046 5.692 8.114 1.00 78.62 232 TYR A N 1
ATOM 1886 C CA . TYR A 1 232 ? -11.730 4.419 8.056 1.00 78.62 232 TYR A CA 1
ATOM 1887 C C . TYR A 1 232 ? -11.616 3.743 9.409 1.00 78.62 232 TYR A C 1
ATOM 1889 O O . TYR A 1 232 ? -10.514 3.532 9.914 1.00 78.62 232 TYR A O 1
ATOM 1897 N N . LEU A 1 233 ? -12.756 3.385 9.982 1.00 81.12 233 LEU A N 1
ATOM 1898 C CA . LEU A 1 233 ? -12.813 2.532 11.150 1.00 81.12 233 LEU A CA 1
ATOM 1899 C C . LEU A 1 233 ? -13.386 1.177 10.736 1.00 81.12 233 LEU A C 1
ATOM 1901 O O . LEU A 1 233 ? -14.489 1.079 10.204 1.00 81.12 233 LEU A O 1
ATOM 1905 N N . PHE A 1 234 ? -12.617 0.125 10.964 1.00 84.31 234 PHE A N 1
ATOM 1906 C CA . PHE A 1 234 ? -13.009 -1.252 10.714 1.00 84.31 234 PHE A CA 1
ATOM 1907 C C . PHE A 1 234 ? -13.230 -1.949 12.045 1.00 84.31 234 PHE A C 1
ATOM 1909 O O . PHE A 1 234 ? -12.408 -1.792 12.949 1.00 84.31 234 PHE A O 1
ATOM 1916 N N . SER A 1 235 ? -14.307 -2.724 12.174 1.00 82.12 235 SER A N 1
ATOM 1917 C CA . SER A 1 235 ? -14.576 -3.455 13.409 1.00 82.12 235 SER A CA 1
ATOM 1918 C C . SER A 1 235 ? -15.064 -4.885 13.197 1.00 82.12 235 SER A C 1
ATOM 1920 O O . SER A 1 235 ? -15.894 -5.162 12.330 1.00 82.12 235 SER A O 1
ATOM 1922 N N . ASP A 1 236 ? -14.536 -5.789 14.024 1.00 80.38 236 ASP A N 1
ATOM 1923 C CA . ASP A 1 236 ? -15.004 -7.171 14.178 1.00 80.38 236 ASP A CA 1
ATOM 1924 C C . ASP A 1 236 ? -16.285 -7.252 15.028 1.00 80.38 236 ASP A C 1
ATOM 1926 O O . ASP A 1 236 ? -17.004 -8.252 14.988 1.00 80.38 236 ASP A O 1
ATOM 1930 N N . ILE A 1 237 ? -16.587 -6.199 15.793 1.00 81.69 237 ILE A N 1
ATOM 1931 C CA . ILE A 1 237 ? -17.788 -6.088 16.619 1.00 81.69 237 ILE A CA 1
ATOM 1932 C C . ILE A 1 237 ? -18.716 -5.008 16.070 1.00 81.69 237 ILE A C 1
ATOM 1934 O O . ILE A 1 237 ? -18.370 -4.237 15.179 1.00 81.69 237 ILE A O 1
ATOM 1938 N N . GLU A 1 238 ? -19.955 -5.015 16.540 1.00 81.62 238 GLU A N 1
ATOM 1939 C CA . GLU A 1 238 ? -20.856 -3.897 16.295 1.00 81.62 238 GLU A CA 1
ATOM 1940 C C . GLU A 1 238 ? -20.529 -2.814 17.318 1.00 81.62 238 GLU A C 1
ATOM 1942 O O . GLU A 1 238 ? -20.406 -3.110 18.508 1.00 81.62 238 GLU A O 1
ATOM 1947 N N . LEU A 1 239 ? -20.316 -1.588 16.846 1.00 80.62 239 LEU A N 1
ATOM 1948 C CA . LEU A 1 239 ? -20.132 -0.451 17.737 1.00 80.62 239 LEU A CA 1
ATOM 1949 C C . LEU A 1 239 ? -21.493 0.005 18.251 1.00 80.62 239 LEU A C 1
ATOM 1951 O O . LEU A 1 239 ? -22.428 0.140 17.466 1.00 80.62 239 LEU A O 1
ATOM 1955 N N . ASP A 1 240 ? -21.590 0.266 19.552 1.00 81.62 240 ASP A N 1
ATOM 1956 C CA . ASP A 1 240 ? -22.810 0.824 20.125 1.00 81.62 240 ASP A CA 1
ATOM 1957 C C . ASP A 1 240 ? -23.064 2.269 19.653 1.00 81.62 240 ASP A C 1
ATOM 1959 O O . ASP A 1 240 ? -22.149 3.001 19.255 1.00 81.62 240 ASP A O 1
ATOM 1963 N N . ASP A 1 241 ? -24.328 2.692 19.734 1.00 77.69 241 ASP A N 1
ATOM 1964 C CA . ASP A 1 241 ? -24.775 4.023 19.311 1.00 77.69 241 ASP A CA 1
ATOM 1965 C C . ASP A 1 241 ? -24.018 5.153 20.019 1.00 77.69 241 ASP A C 1
ATOM 1967 O O . ASP A 1 241 ? -23.811 6.219 19.442 1.00 77.69 241 ASP A O 1
ATOM 1971 N N . SER A 1 242 ? -23.579 4.934 21.263 1.00 78.94 242 SER A N 1
ATOM 1972 C CA . SER A 1 242 ? -22.835 5.941 22.021 1.00 78.94 242 SER A CA 1
ATOM 1973 C C . SER A 1 242 ? -21.429 6.145 21.454 1.00 78.94 242 SER A C 1
ATOM 1975 O O . SER A 1 242 ? -20.963 7.278 21.330 1.00 78.94 242 SER A O 1
ATOM 1977 N N . THR A 1 243 ? -20.778 5.064 21.028 1.00 76.31 243 THR A N 1
ATOM 1978 C CA . THR A 1 243 ? -19.459 5.066 20.399 1.00 76.31 243 THR A CA 1
ATOM 1979 C C . THR A 1 243 ? -19.533 5.697 19.016 1.00 76.31 243 THR A C 1
ATOM 1981 O O . THR A 1 243 ? -18.722 6.569 18.701 1.00 76.31 243 THR A O 1
ATOM 1984 N N . LEU A 1 244 ? -20.540 5.327 18.220 1.00 74.19 244 LEU A N 1
ATOM 1985 C CA . LEU A 1 244 ? -20.795 5.942 16.916 1.00 74.19 244 LEU A CA 1
ATOM 1986 C C . LEU A 1 244 ? -21.094 7.439 17.053 1.00 74.19 244 LEU A C 1
ATOM 1988 O O . LEU A 1 244 ? -20.495 8.247 16.349 1.00 74.19 244 LEU A O 1
ATOM 1992 N N . HIS A 1 245 ? -21.929 7.831 18.016 1.00 73.75 245 HIS A N 1
ATOM 1993 C CA . HIS A 1 245 ? -22.220 9.238 18.281 1.00 73.75 245 HIS A CA 1
ATOM 1994 C C . HIS A 1 245 ? -20.974 10.021 18.719 1.00 73.75 245 HIS A C 1
ATOM 1996 O O . HIS A 1 245 ? -20.735 11.129 18.242 1.00 73.75 245 HIS A O 1
ATOM 2002 N N . ASN A 1 246 ? -20.138 9.444 19.586 1.00 71.38 246 ASN A N 1
ATOM 2003 C CA . ASN A 1 246 ? -18.885 10.066 20.016 1.00 71.38 246 ASN A CA 1
ATOM 2004 C C . ASN A 1 246 ? -17.911 10.261 18.849 1.00 71.38 246 ASN A C 1
ATOM 2006 O O . ASN A 1 246 ? -17.254 11.301 18.771 1.00 71.38 246 ASN A O 1
ATOM 2010 N N . ILE A 1 247 ? -17.826 9.285 17.942 1.00 69.62 247 ILE A N 1
ATOM 2011 C CA . ILE A 1 247 ? -17.062 9.391 16.696 1.00 69.62 247 ILE A CA 1
ATOM 2012 C C . ILE A 1 247 ? -17.613 10.539 15.838 1.00 69.62 247 ILE A C 1
ATOM 2014 O O . ILE A 1 247 ? -16.846 11.385 15.381 1.00 69.62 247 ILE A O 1
ATOM 2018 N N . GLU A 1 248 ? -18.932 10.610 15.661 1.00 67.50 248 GLU A N 1
ATOM 2019 C CA . GLU A 1 248 ? -19.574 11.641 14.844 1.00 67.50 248 GLU A CA 1
ATOM 2020 C C . GLU A 1 248 ? -19.311 13.056 15.369 1.00 67.50 248 GLU A C 1
ATOM 2022 O O . GLU A 1 248 ? -18.879 13.935 14.619 1.00 67.50 248 GLU A O 1
ATOM 2027 N N . VAL A 1 249 ? -19.505 13.258 16.675 1.00 65.62 249 VAL A N 1
ATOM 2028 C CA . VAL A 1 249 ? -19.263 14.539 17.355 1.00 65.62 249 VAL A CA 1
ATOM 2029 C C . VAL A 1 249 ? -17.792 14.944 17.267 1.00 65.62 249 VAL A C 1
ATOM 2031 O O . VAL A 1 249 ? -17.492 16.112 17.034 1.00 65.62 249 VAL A O 1
ATOM 2034 N N . THR A 1 250 ? -16.879 13.982 17.421 1.00 64.00 250 THR A N 1
ATOM 2035 C CA . THR A 1 250 ? -15.421 14.185 17.367 1.00 64.00 250 THR A CA 1
ATOM 2036 C C . THR A 1 250 ? -14.982 14.745 16.013 1.00 64.00 250 THR A C 1
ATOM 2038 O O . THR A 1 250 ? -14.263 15.736 15.965 1.00 64.00 250 THR A O 1
ATOM 2041 N N . PHE A 1 251 ? -15.465 14.183 14.904 1.00 58.81 251 PHE A N 1
ATOM 2042 C CA . PHE A 1 251 ? -15.028 14.609 13.566 1.00 58.81 251 PHE A CA 1
ATOM 2043 C C . PHE A 1 251 ? -15.928 15.651 12.901 1.00 58.81 251 PHE A C 1
ATOM 2045 O O . PHE A 1 251 ? -15.712 15.992 11.739 1.00 58.81 251 PHE A O 1
ATOM 2052 N N . GLY A 1 252 ? -16.941 16.161 13.608 1.00 53.22 252 GLY A N 1
ATOM 2053 C CA . GLY A 1 252 ? -17.924 17.069 13.016 1.00 53.22 252 GLY A CA 1
ATOM 2054 C C . GLY A 1 252 ? -18.714 16.417 11.875 1.00 53.22 252 GLY A C 1
ATOM 2055 O O . GLY A 1 252 ? -19.205 17.115 10.984 1.00 53.22 252 GLY A O 1
ATOM 2056 N N . ALA A 1 253 ? -18.825 15.085 11.885 1.00 49.84 253 ALA A N 1
ATOM 2057 C CA . ALA A 1 253 ? -19.663 14.350 10.957 1.00 49.84 253 ALA A CA 1
ATOM 2058 C C . ALA A 1 253 ? -21.119 14.661 11.321 1.00 49.84 253 ALA A C 1
ATOM 2060 O O . ALA A 1 253 ? -21.592 14.365 12.418 1.00 49.84 253 ALA A O 1
ATOM 2061 N N . THR A 1 254 ? -21.837 15.324 10.418 1.00 40.41 254 THR A N 1
ATOM 2062 C CA . THR A 1 254 ? -23.277 15.530 10.604 1.00 40.41 254 THR A CA 1
ATOM 2063 C C . THR A 1 254 ? -23.969 14.171 10.507 1.00 40.41 254 THR A C 1
ATOM 2065 O O . THR A 1 254 ? -23.536 13.318 9.734 1.00 40.41 254 THR A O 1
ATOM 2068 N N . LYS A 1 255 ? -25.036 13.948 11.291 1.00 34.44 255 LYS A N 1
ATOM 2069 C CA . LYS A 1 255 ? -25.897 12.755 11.174 1.00 34.44 255 LYS A CA 1
ATOM 2070 C C . LYS A 1 255 ? -26.180 12.485 9.688 1.00 34.44 255 LYS A C 1
ATOM 2072 O O . LYS A 1 255 ? -26.931 13.237 9.072 1.00 34.44 255 LYS A O 1
ATOM 2077 N N . GLY A 1 256 ? -25.545 11.458 9.118 1.00 36.62 256 GLY A N 1
ATOM 2078 C CA . GLY A 1 256 ? -25.616 11.132 7.687 1.00 36.62 256 GLY A CA 1
ATOM 2079 C C . GLY A 1 256 ? -24.278 10.911 6.965 1.00 36.62 256 GLY A C 1
ATOM 2080 O O . GLY A 1 256 ? -24.293 10.287 5.909 1.00 36.62 256 GLY A O 1
ATOM 2081 N N . THR A 1 257 ? -23.134 11.355 7.507 1.00 46.09 257 THR A N 1
ATOM 2082 C CA . THR A 1 257 ? -21.801 11.133 6.886 1.00 46.09 257 THR A CA 1
ATOM 2083 C C . THR A 1 257 ? -21.056 9.892 7.384 1.00 46.09 257 THR A C 1
ATOM 2085 O O . THR A 1 257 ? -20.052 9.510 6.783 1.00 46.09 257 THR A O 1
ATOM 2088 N N . THR A 1 258 ? -21.545 9.229 8.438 1.00 47.59 258 THR A N 1
ATOM 2089 C CA . THR A 1 258 ? -21.096 7.878 8.802 1.00 47.59 258 THR A CA 1
ATOM 2090 C C . THR A 1 258 ? -21.745 6.896 7.842 1.00 47.59 258 THR A C 1
ATOM 2092 O O . THR A 1 258 ? -22.859 6.417 8.060 1.00 47.59 258 THR A O 1
ATOM 2095 N N . HIS A 1 259 ? -21.072 6.611 6.736 1.00 48.09 259 HIS A N 1
ATOM 2096 C CA . HIS A 1 259 ? -21.528 5.557 5.848 1.00 48.09 259 HIS A CA 1
ATOM 2097 C C . HIS A 1 259 ? -21.098 4.221 6.452 1.00 48.09 259 HIS A C 1
ATOM 2099 O O . HIS A 1 259 ? -19.902 3.920 6.524 1.00 48.09 259 HIS A O 1
ATOM 2105 N N . ILE A 1 260 ? -22.074 3.409 6.870 1.00 47.34 260 ILE A N 1
ATOM 2106 C CA . ILE A 1 260 ? -21.870 1.962 6.926 1.00 47.34 260 ILE A CA 1
ATOM 2107 C C . ILE A 1 260 ? -21.697 1.553 5.471 1.00 47.34 260 ILE A C 1
ATOM 2109 O O . ILE A 1 260 ? -22.658 1.460 4.707 1.00 47.34 260 ILE A O 1
ATOM 2113 N N . LEU A 1 261 ? -20.443 1.421 5.059 1.00 44.50 261 LEU A N 1
ATOM 2114 C CA . LEU A 1 261 ? -20.129 0.907 3.743 1.00 44.50 261 LEU A CA 1
ATOM 2115 C C . LEU A 1 261 ? -20.440 -0.583 3.845 1.00 44.50 261 LEU A C 1
ATOM 2117 O O . LEU A 1 261 ? -19.779 -1.291 4.603 1.00 44.50 261 LEU A O 1
ATOM 2121 N N . GLY A 1 262 ? -21.535 -0.996 3.198 1.00 35.19 262 GLY A N 1
ATOM 2122 C CA . GLY A 1 262 ? -22.028 -2.370 3.238 1.00 35.19 262 GLY A CA 1
ATOM 2123 C C . GLY A 1 262 ? -20.899 -3.378 3.017 1.00 35.19 262 GLY A C 1
ATOM 2124 O O . GLY A 1 262 ? -19.956 -3.099 2.276 1.00 35.19 262 GLY A O 1
ATOM 2125 N N . THR A 1 263 ? -20.997 -4.504 3.723 1.00 37.84 263 THR A N 1
ATOM 2126 C CA . THR A 1 263 ? -20.080 -5.651 3.631 1.00 37.84 263 THR A CA 1
ATOM 2127 C C . THR A 1 263 ? -20.010 -6.228 2.229 1.00 37.84 263 THR A C 1
ATOM 2129 O O . THR A 1 263 ? -21.100 -6.356 1.624 1.00 37.84 263 THR A O 1
#

Radius of gyration: 19.84 Å; Cα contacts (8 Å, |Δi|>4): 438; chains: 1; bounding box: 47×52×52 Å

Mean predicted aligned error: 10.88 Å

Foldseek 3Di:
DDFQPQPFCPDPPDDLVNLLVSLCVSLVNDQVQFDADDPVLVVLLCVLLVHPDAAQNLNVSRRGRQCHQCGPQVPQQFDRPSVVVSVVSVVLVVVVQPSNCASAFGHDGPVWTKTFRCVVPVNWTFIFTHHSNHTDDGPGRTPSLSSVVSSCCRSQVVFFKWKDWADPPLDDDDPDDPLVVVLVVVLVLLVVLLVVVVWRWRDDPDSFATWTDGRFKIWGWDQDPPRIIMIMIGGPDDDDPVSVVVSCVSRSNDVPRGDRPDD

Nearest PDB structures (foldseek):
  2j3t-assembly1_C  TM=3.716E-01  e=9.739E-01  Mus musculus
  3cue-assembly4_U  TM=3.290E-01  e=1.294E+00  unclassified
  6mvn-assembly1_A  TM=3.120E-01  e=1.031E+00  Pseudomonas aeruginosa UCBPP-PA14
  7e2d-assembly1_D  TM=3.102E-01  e=2.039E+00  Saccharomyces cerevisiae S288C
  8fw5-assembly1_A  TM=3.269E-01  e=2.867E+00  Homo sapiens

Organism: Allomuricauda ruestringensis (strain DSM 13258 / CIP 107369 / LMG 19739 / B1) (NCBI:txid886377)

Sequence (263 aa):
MKSRVLIPNTGTDNTVIQRLMDYLFQNSIPKENFIGAHEKLIEQYKVMAKIAEIPLVLLNYWKVFGCNNGGLFNEKLIDTNLEH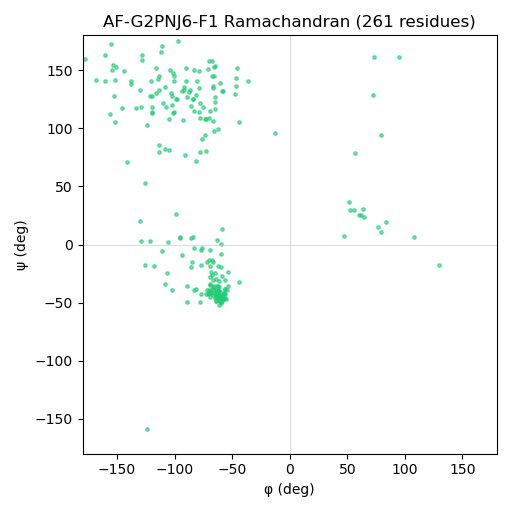ILDLYQEGLKWGYDLEKFPVFAFYLIGGEISLDIKKNADNPPVLSTDQGEVFEIISSSLELYLMRSAIKYVEKRKRKYGIWFSNSCNSAKKHLPYREGKQSASDEINRLANNLALKKVWVSDPYCQIFMDNNICLFSLIEEENRIMIYLFSDIELDDSTLHNIEVTFGATKGTTHILGT